Protein AF-A0A1H2NLA9-F1 (afdb_monomer)

Sequence (186 aa):
MSESPTPIIPAAVAQTPPASLSIHGPLLEKAIPDWLIKTTPQRRTELKTADTPIPDWYLRASPTQRNTLHDSCAASVNAQTLLDKAIADLQDIDTYAKPLLVSALKDQFNVELDVDETYLVLRKPLEAGIFAIEITSFEVLKLPLLQAALHNFEASECEPDAFHVTSGFSKKKTPHWVDSRPLPRH

Radius of gyration: 32.26 Å; Cα contacts (8 Å, |Δi|>4): 131; chains: 1; bounding box: 82×77×89 Å

Secondary structure (DSSP, 8-state):
---PPPP-------PPPPS-SSTTHHHHHHHS-HHHHHS-HHHHHHHHH---PPPHHHHTS-HHHHHHHHHHHHHHHHHHHHHHHHHTT---HHHHHHHHHHHHHHHHH-----TTTEEEEEEEEEEETTTTEEEEEEEEEEEEHHHHHHS---GGGSSTTSS-TT-EEEEPPPPTTTT-PPPPP-

Structure (mmCIF, N/CA/C/O backbone):
data_AF-A0A1H2NLA9-F1
#
_entry.id   AF-A0A1H2NLA9-F1
#
loop_
_atom_site.group_PDB
_atom_site.id
_atom_site.type_symbol
_atom_site.label_atom_id
_atom_site.label_alt_id
_atom_site.label_comp_id
_atom_site.label_asym_id
_atom_site.label_entity_id
_atom_site.label_seq_id
_atom_site.pdbx_PDB_ins_code
_atom_site.Cartn_x
_atom_site.Cartn_y
_atom_site.Cartn_z
_atom_site.occupancy
_atom_site.B_iso_or_equiv
_atom_site.auth_seq_id
_atom_site.auth_comp_id
_atom_site.auth_asym_id
_atom_site.auth_atom_id
_atom_site.pdbx_PDB_model_num
ATOM 1 N N . MET A 1 1 ? -0.545 -56.566 33.783 1.00 43.66 1 MET A N 1
ATOM 2 C CA . MET A 1 1 ? -0.256 -55.297 33.088 1.00 43.66 1 MET A CA 1
ATOM 3 C C . MET A 1 1 ? -1.539 -54.491 33.081 1.00 43.66 1 MET A C 1
ATOM 5 O O . MET A 1 1 ? -2.438 -54.821 32.323 1.00 43.66 1 MET A O 1
ATOM 9 N N . SER A 1 2 ? -1.667 -53.555 34.022 1.00 39.41 2 SER A N 1
ATOM 10 C CA . SER A 1 2 ? -2.818 -52.654 34.126 1.00 39.41 2 SER A CA 1
ATOM 11 C C . SER A 1 2 ? -2.469 -51.359 33.410 1.00 39.41 2 SER A C 1
ATOM 13 O O . SER A 1 2 ? -1.599 -50.631 33.880 1.00 39.41 2 SER A O 1
ATOM 15 N N . GLU A 1 3 ? -3.126 -51.076 32.292 1.00 39.25 3 GLU A N 1
ATOM 16 C CA . GLU A 1 3 ? -3.141 -49.734 31.715 1.00 39.25 3 GLU A CA 1
ATOM 17 C C . GLU A 1 3 ? -4.419 -49.046 32.194 1.00 39.25 3 GLU A C 1
ATOM 19 O O . GLU A 1 3 ? -5.529 -49.378 31.780 1.00 39.25 3 GLU A O 1
ATOM 24 N N . SER A 1 4 ? -4.258 -48.137 33.154 1.00 43.41 4 SER A N 1
ATOM 25 C CA . SER A 1 4 ? -5.314 -47.221 33.579 1.00 43.41 4 SER A CA 1
ATOM 26 C C . SER A 1 4 ? -5.448 -46.101 32.541 1.00 43.41 4 SER A C 1
ATOM 28 O O . SER A 1 4 ? -4.423 -45.558 32.124 1.00 43.41 4 SER A O 1
ATOM 30 N N . PRO A 1 5 ? -6.665 -45.704 32.138 1.00 44.81 5 PRO A N 1
ATOM 31 C CA . PRO A 1 5 ? -6.841 -44.615 31.191 1.00 44.81 5 PRO A CA 1
ATOM 32 C C . PRO A 1 5 ? -6.572 -43.269 31.874 1.00 44.81 5 PRO A C 1
ATOM 34 O O . PRO A 1 5 ? -7.090 -42.972 32.952 1.00 44.81 5 PRO A O 1
ATOM 37 N N . THR A 1 6 ? -5.743 -42.454 31.230 1.00 42.19 6 THR A N 1
ATOM 38 C CA . THR A 1 6 ? -5.418 -41.076 31.608 1.00 42.19 6 THR A CA 1
ATOM 39 C C . THR A 1 6 ? -6.687 -40.211 31.633 1.00 42.19 6 THR A C 1
ATOM 41 O O . THR A 1 6 ? -7.427 -40.213 30.646 1.00 42.19 6 THR A O 1
ATOM 44 N N . PRO A 1 7 ? -6.970 -39.440 32.700 1.00 42.72 7 PRO A N 1
ATOM 45 C CA . PRO A 1 7 ? -8.098 -38.522 32.689 1.00 42.72 7 PRO A CA 1
ATOM 46 C C . PRO A 1 7 ? -7.791 -37.328 31.779 1.00 42.72 7 PRO A C 1
ATOM 48 O O . PRO A 1 7 ? -6.755 -36.672 31.900 1.00 42.72 7 PRO A O 1
ATOM 51 N N . ILE A 1 8 ? -8.719 -37.042 30.868 1.00 44.50 8 ILE A N 1
ATOM 52 C CA . ILE A 1 8 ? -8.738 -35.825 30.058 1.00 44.50 8 ILE A CA 1
ATOM 53 C C . ILE A 1 8 ? -9.056 -34.668 31.009 1.00 44.50 8 ILE A C 1
ATOM 55 O O . ILE A 1 8 ? -10.167 -34.571 31.527 1.00 44.50 8 ILE A O 1
ATOM 59 N N . ILE A 1 9 ? -8.071 -33.810 31.269 1.00 39.31 9 ILE A N 1
ATOM 60 C CA . ILE A 1 9 ? -8.265 -32.554 31.998 1.00 39.31 9 ILE A CA 1
ATOM 61 C C . ILE A 1 9 ? -9.116 -31.644 31.096 1.00 39.31 9 ILE A C 1
ATOM 63 O O . ILE A 1 9 ? -8.675 -31.337 29.986 1.00 39.31 9 ILE A O 1
ATOM 67 N N . PRO A 1 10 ? -10.319 -31.204 31.508 1.00 41.25 10 PRO A N 1
ATOM 68 C CA . PRO A 1 10 ? -11.061 -30.211 30.746 1.00 41.25 10 PRO A CA 1
ATOM 69 C C . PRO A 1 10 ? -10.251 -28.916 30.705 1.00 41.25 10 PRO A C 1
ATOM 71 O O . PRO A 1 10 ? -9.749 -28.465 31.737 1.00 41.25 10 PRO A O 1
ATOM 74 N N . ALA A 1 11 ? -10.126 -28.331 29.513 1.00 40.03 11 ALA A N 1
ATOM 75 C CA . ALA A 1 11 ? -9.520 -27.024 29.304 1.00 40.03 11 ALA A CA 1
ATOM 76 C C . ALA A 1 11 ? -10.059 -26.033 30.346 1.00 40.03 11 ALA A C 1
ATOM 78 O O . ALA A 1 11 ? -11.271 -25.833 30.457 1.00 40.03 11 ALA A O 1
ATOM 79 N N . ALA A 1 12 ? -9.149 -25.463 31.136 1.00 38.19 12 ALA A N 1
ATOM 80 C CA . ALA A 1 12 ? -9.469 -24.471 32.143 1.00 38.19 12 ALA A CA 1
ATOM 81 C C . ALA A 1 12 ? -10.252 -23.331 31.483 1.00 38.19 12 ALA A C 1
ATOM 83 O O . ALA A 1 12 ? -9.721 -22.584 30.661 1.00 38.19 12 ALA A O 1
ATOM 84 N N . VAL A 1 13 ? -11.532 -23.225 31.832 1.00 37.78 13 VAL A N 1
ATOM 85 C CA . VAL A 1 13 ? -12.360 -22.067 31.510 1.00 37.78 13 VAL A CA 1
ATOM 86 C C . VAL A 1 13 ? -11.624 -20.863 32.088 1.00 37.78 13 VAL A C 1
ATOM 88 O O . VAL A 1 13 ? -11.364 -20.832 33.291 1.00 37.78 13 VAL A O 1
ATOM 91 N N . ALA A 1 14 ? -11.214 -19.922 31.240 1.00 38.25 14 ALA A N 1
ATOM 92 C CA . ALA A 1 14 ? -10.541 -18.705 31.667 1.00 38.25 14 ALA A CA 1
ATOM 93 C C . ALA A 1 14 ? -11.468 -17.937 32.624 1.00 38.25 14 ALA A C 1
ATOM 95 O O . ALA A 1 14 ? -12.386 -17.239 32.197 1.00 38.25 14 ALA A O 1
ATOM 96 N N . GLN A 1 15 ? -11.270 -18.121 33.929 1.00 42.19 15 GLN A N 1
ATOM 97 C CA . GLN A 1 15 ? -12.016 -17.402 34.952 1.00 42.19 15 GLN A CA 1
ATOM 98 C C . GLN A 1 15 ? -11.561 -15.946 34.896 1.00 42.19 15 GLN A C 1
ATOM 100 O O . GLN A 1 15 ? -10.379 -15.643 35.063 1.00 42.19 15 GLN A O 1
ATOM 105 N N . THR A 1 16 ? -12.495 -15.048 34.588 1.00 54.88 16 THR A N 1
ATOM 106 C CA . THR A 1 16 ? -12.234 -13.608 34.636 1.00 54.88 16 THR A CA 1
ATOM 107 C C . THR A 1 16 ? -11.914 -13.254 36.091 1.00 54.88 16 THR A C 1
ATOM 109 O O . THR A 1 16 ? -12.683 -13.645 36.970 1.00 54.88 16 THR A O 1
ATOM 112 N N . PRO A 1 17 ? -10.776 -12.600 36.387 1.00 57.81 17 PRO A N 1
ATOM 113 C CA . PRO A 1 17 ? -10.434 -12.255 37.761 1.00 57.81 17 PRO A CA 1
ATOM 114 C C . PRO A 1 17 ? -11.519 -11.349 38.367 1.00 57.81 17 PRO A C 1
ATOM 116 O O . PRO A 1 17 ? -12.097 -10.540 37.633 1.00 57.81 17 PRO A O 1
ATOM 119 N N . PRO A 1 18 ? -11.798 -11.474 39.679 1.00 63.59 18 PRO A N 1
ATOM 120 C CA . PRO A 1 18 ? -12.867 -10.724 40.328 1.00 63.59 18 PRO A CA 1
ATOM 121 C C . PRO A 1 18 ? -12.638 -9.219 40.178 1.00 63.59 18 PRO A C 1
ATOM 123 O O . PRO A 1 18 ? -11.519 -8.732 40.365 1.00 63.59 18 PRO A O 1
ATOM 126 N N . ALA A 1 19 ? -13.697 -8.470 39.856 1.00 63.41 19 ALA A N 1
ATOM 127 C CA . ALA A 1 19 ? -13.585 -7.031 39.594 1.00 63.41 19 ALA A CA 1
ATOM 128 C C . ALA A 1 19 ? -13.217 -6.234 40.858 1.00 63.41 19 ALA A C 1
ATOM 130 O O . ALA A 1 19 ? -12.685 -5.126 40.775 1.00 63.41 19 ALA A O 1
ATOM 131 N N . SER A 1 20 ? -13.501 -6.787 42.041 1.00 71.38 20 SER A N 1
ATOM 132 C CA . SER A 1 20 ? -13.118 -6.217 43.330 1.00 71.38 20 SER A CA 1
ATOM 133 C C . SER A 1 20 ? -13.114 -7.281 44.427 1.00 71.38 20 SER A C 1
ATOM 135 O O . SER A 1 20 ? -13.948 -8.180 44.426 1.00 71.38 20 SER A O 1
ATOM 137 N N . LEU A 1 21 ? -12.234 -7.122 45.420 1.00 78.38 21 LEU A N 1
ATOM 138 C CA . LEU A 1 21 ? -12.264 -7.883 46.680 1.00 78.38 21 LEU A CA 1
ATOM 139 C C . LEU A 1 21 ? -13.272 -7.305 47.699 1.00 78.38 21 LEU A C 1
ATOM 141 O O . LEU A 1 21 ? -13.338 -7.754 48.840 1.00 78.38 21 LEU A O 1
ATOM 145 N N . SER A 1 22 ? -14.030 -6.275 47.310 1.00 80.81 22 SER A N 1
ATOM 146 C CA . SER A 1 22 ? -15.070 -5.654 48.130 1.00 80.81 22 SER A CA 1
ATOM 147 C C . SER A 1 22 ? -16.280 -6.573 48.308 1.00 80.81 22 SER A C 1
ATOM 149 O O . SER A 1 22 ? -16.626 -7.345 47.417 1.00 80.81 22 SER A O 1
ATOM 151 N N . ILE A 1 23 ? -17.017 -6.388 49.407 1.00 81.12 23 ILE A N 1
ATOM 152 C CA . ILE A 1 23 ? -18.351 -6.981 49.609 1.00 81.12 23 ILE A CA 1
ATOM 153 C C . ILE A 1 23 ? -19.339 -6.610 48.487 1.00 81.12 23 ILE A C 1
ATOM 155 O O . ILE A 1 23 ? -20.324 -7.309 48.265 1.00 81.12 23 ILE A O 1
ATOM 159 N N . HIS A 1 24 ? -19.069 -5.521 47.758 1.00 78.69 24 HIS A N 1
ATOM 160 C CA . HIS A 1 24 ? -19.844 -5.082 46.598 1.00 78.69 24 HIS A CA 1
ATOM 161 C C . HIS A 1 24 ? -19.356 -5.683 45.271 1.00 78.69 24 HIS A C 1
ATOM 163 O O . HIS A 1 24 ? -19.916 -5.348 44.231 1.00 78.69 24 HIS A O 1
ATOM 169 N N . GLY A 1 25 ? -18.348 -6.564 45.284 1.00 79.69 25 GLY A N 1
ATOM 170 C CA . GLY A 1 25 ? -17.788 -7.216 44.094 1.00 79.69 25 GLY A CA 1
ATOM 171 C C . GLY A 1 25 ? -18.856 -7.768 43.142 1.00 79.69 25 GLY A C 1
ATOM 172 O O . GLY A 1 25 ? -18.891 -7.330 41.994 1.00 79.69 25 GLY A O 1
ATOM 173 N N . PRO A 1 26 ? -19.817 -8.589 43.614 1.00 82.38 26 PRO A N 1
ATOM 174 C CA . PRO A 1 26 ? -20.877 -9.126 42.755 1.00 82.38 26 PRO A CA 1
ATOM 175 C C . PRO A 1 26 ? -21.771 -8.055 42.110 1.00 82.38 26 PRO A C 1
ATOM 177 O O . PRO A 1 26 ? -22.251 -8.225 40.991 1.00 82.38 26 PRO A O 1
ATOM 180 N N . LEU A 1 27 ? -22.011 -6.936 42.806 1.00 82.12 27 LEU A N 1
ATOM 181 C CA . LEU A 1 27 ? -22.799 -5.823 42.268 1.00 82.12 27 LEU A CA 1
ATOM 182 C C . LEU A 1 27 ? -22.018 -5.076 41.183 1.00 82.12 27 LEU A C 1
ATOM 184 O O . LEU A 1 27 ? -22.585 -4.742 40.146 1.00 82.12 27 LEU A O 1
ATOM 188 N N . LEU A 1 28 ? -20.729 -4.829 41.424 1.00 76.56 28 LEU A N 1
ATOM 189 C CA . LEU A 1 28 ? -19.849 -4.152 40.475 1.00 76.56 28 LEU A CA 1
ATOM 190 C C . LEU A 1 28 ? -19.665 -4.988 39.209 1.00 76.56 28 LEU A C 1
ATOM 192 O O . LEU A 1 28 ? -19.798 -4.454 38.115 1.00 76.56 28 LEU A O 1
ATOM 196 N N . GLU A 1 29 ? -19.454 -6.296 39.343 1.00 80.94 29 GLU A N 1
ATOM 197 C CA . GLU A 1 29 ? -19.349 -7.216 38.206 1.00 80.94 29 GLU A CA 1
ATOM 198 C C . GLU A 1 29 ? -20.614 -7.207 37.345 1.00 80.94 29 GLU A C 1
ATOM 200 O O . GLU A 1 29 ? -20.524 -7.141 36.123 1.00 80.94 29 GLU A O 1
ATOM 205 N N . LYS A 1 30 ? -21.796 -7.177 37.972 1.00 81.44 30 LYS A N 1
ATOM 206 C CA . LYS A 1 30 ? -23.077 -7.097 37.257 1.00 81.44 30 LYS A CA 1
ATOM 207 C C . LYS A 1 30 ? -23.328 -5.730 36.606 1.00 81.44 30 LYS A C 1
ATOM 209 O O . LYS A 1 30 ? -24.107 -5.641 35.661 1.00 81.44 30 LYS A O 1
ATOM 214 N N . ALA A 1 31 ? -22.721 -4.667 37.129 1.00 78.75 31 ALA A N 1
ATOM 215 C CA . ALA A 1 31 ? -22.887 -3.305 36.627 1.00 78.75 31 ALA A CA 1
ATOM 216 C C . ALA A 1 31 ? -21.939 -2.966 35.465 1.00 78.75 31 ALA A C 1
ATOM 218 O O . ALA A 1 31 ? -22.169 -1.976 34.771 1.00 78.75 31 ALA A O 1
ATOM 219 N N . ILE A 1 32 ? -20.883 -3.758 35.246 1.00 80.50 32 ILE A N 1
ATOM 220 C CA . ILE A 1 32 ? -19.965 -3.560 34.123 1.00 80.50 32 ILE A CA 1
ATOM 221 C C . ILE A 1 32 ? -20.659 -4.035 32.842 1.00 80.50 32 ILE A C 1
ATOM 223 O O . ILE A 1 32 ? -20.988 -5.216 32.724 1.00 80.50 32 ILE A O 1
ATOM 227 N N . PRO A 1 33 ? -20.866 -3.152 31.854 1.00 81.06 33 PRO A N 1
ATOM 228 C CA . PRO A 1 33 ? -21.528 -3.552 30.631 1.00 81.06 33 PRO A CA 1
ATOM 229 C C . PRO A 1 33 ? -20.605 -4.414 29.762 1.00 81.06 33 PRO A C 1
ATOM 231 O O . PRO A 1 33 ? -19.406 -4.159 29.635 1.00 81.06 33 PRO A O 1
ATOM 234 N N . ASP A 1 34 ? -21.198 -5.394 29.086 1.00 81.19 34 ASP A N 1
ATOM 235 C CA . ASP A 1 34 ? -20.522 -6.335 28.186 1.00 81.19 34 ASP A CA 1
ATOM 236 C C . ASP A 1 34 ? -19.588 -5.670 27.166 1.00 81.19 34 ASP A C 1
ATOM 238 O O . ASP A 1 34 ? -18.507 -6.187 26.876 1.00 81.19 34 ASP A O 1
ATOM 242 N N . TRP A 1 35 ? -19.990 -4.520 26.614 1.00 81.88 35 TRP A N 1
ATOM 243 C CA . TRP A 1 35 ? -19.186 -3.791 25.631 1.00 81.88 35 TRP A CA 1
ATOM 244 C C . TRP A 1 35 ? -17.843 -3.338 26.225 1.00 81.88 35 TRP A C 1
ATOM 246 O O . TRP A 1 35 ? -16.828 -3.362 25.533 1.00 81.88 35 TRP A O 1
ATOM 256 N N . LEU A 1 36 ? -17.800 -3.001 27.520 1.00 80.94 36 LEU A N 1
ATOM 257 C CA . LEU A 1 36 ? -16.582 -2.575 28.211 1.00 80.94 36 LEU A CA 1
ATOM 258 C C . LEU A 1 36 ? -15.651 -3.766 28.487 1.00 80.94 36 LEU A C 1
ATOM 260 O O . LEU A 1 36 ? -14.430 -3.640 28.392 1.00 80.94 36 LEU A O 1
ATOM 264 N N . ILE A 1 37 ? -16.217 -4.948 28.741 1.00 83.44 37 ILE A N 1
ATOM 265 C CA . ILE A 1 37 ? -15.466 -6.207 28.898 1.00 83.44 37 ILE A CA 1
ATOM 266 C C . ILE A 1 37 ? -14.906 -6.693 27.557 1.00 83.44 37 ILE A C 1
ATOM 268 O O . ILE A 1 37 ? -13.845 -7.312 27.519 1.00 83.44 37 ILE A O 1
ATOM 272 N N . LYS A 1 38 ? -15.598 -6.422 26.447 1.00 79.12 38 LYS A N 1
ATOM 273 C CA . LYS A 1 38 ? -15.219 -6.882 25.100 1.00 79.12 38 LYS A CA 1
ATOM 274 C C . LYS A 1 38 ? -14.339 -5.889 24.331 1.00 79.12 38 LYS A C 1
ATOM 276 O O . LYS A 1 38 ? -13.777 -6.267 23.306 1.00 79.12 38 LYS A O 1
ATOM 281 N N . THR A 1 39 ? -14.195 -4.654 24.816 1.00 78.94 39 THR A N 1
ATOM 282 C CA . THR A 1 39 ? -13.381 -3.613 24.165 1.00 78.94 39 THR A CA 1
ATOM 283 C C . THR A 1 39 ? -11.873 -3.8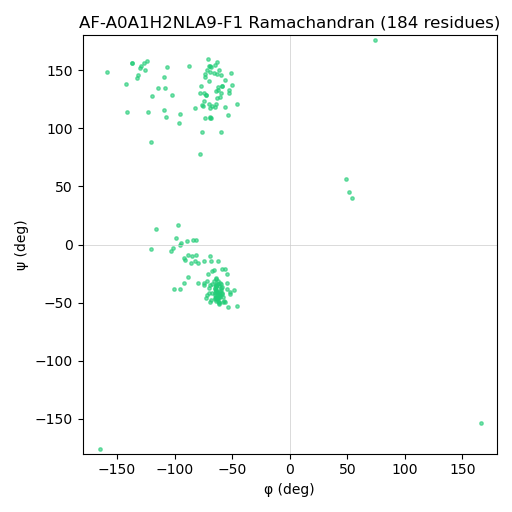84 24.264 1.00 78.94 39 THR A C 1
ATOM 285 O O . THR A 1 39 ? -11.435 -4.638 25.139 1.00 78.94 39 THR A O 1
ATOM 288 N N . THR A 1 40 ? -11.067 -3.269 23.395 1.00 80.00 40 THR A N 1
ATOM 289 C CA . THR A 1 40 ? -9.609 -3.485 23.327 1.00 80.00 40 THR A CA 1
ATOM 290 C C . THR A 1 40 ? -8.871 -2.922 24.559 1.00 80.00 40 THR A C 1
ATOM 292 O O . THR A 1 40 ? -9.337 -1.954 25.168 1.00 80.00 40 THR A O 1
ATOM 295 N N . PRO A 1 41 ? -7.701 -3.473 24.949 1.00 82.06 41 PRO A N 1
ATOM 296 C CA . PRO A 1 41 ? -6.932 -2.976 26.099 1.00 82.06 41 PRO A CA 1
ATOM 297 C C . PRO A 1 41 ? -6.519 -1.501 25.990 1.00 82.06 41 PRO A C 1
ATOM 299 O O . PRO A 1 41 ? -6.554 -0.773 26.985 1.00 82.06 41 PRO A O 1
ATOM 302 N N . GLN A 1 42 ? -6.177 -1.046 24.780 1.00 82.25 42 GLN A N 1
ATOM 303 C CA . GLN A 1 42 ? -5.856 0.356 24.514 1.00 82.25 42 GLN A CA 1
ATOM 304 C C . GLN A 1 42 ? -7.059 1.258 24.819 1.00 82.25 42 GLN A C 1
ATOM 306 O O . GLN A 1 42 ? -6.943 2.178 25.623 1.00 82.25 42 GLN A O 1
ATOM 311 N N . ARG A 1 43 ? -8.243 0.926 24.288 1.00 80.38 43 ARG A N 1
ATOM 312 C CA . ARG A 1 43 ? -9.470 1.707 24.496 1.00 80.38 43 ARG A CA 1
ATOM 313 C C . ARG A 1 43 ? -9.911 1.725 25.965 1.00 80.38 43 ARG A C 1
ATOM 315 O O . ARG A 1 43 ? -10.407 2.739 26.445 1.00 80.38 43 ARG A O 1
ATOM 322 N N . ARG A 1 44 ? -9.684 0.639 26.721 1.00 85.19 44 ARG A N 1
ATOM 323 C CA . ARG A 1 44 ? -9.894 0.645 28.188 1.00 85.19 44 ARG A CA 1
ATOM 324 C C . ARG A 1 44 ? -8.961 1.615 28.895 1.00 85.19 44 ARG A C 1
ATOM 326 O O . ARG A 1 44 ? -9.389 2.280 29.831 1.00 85.19 44 ARG A O 1
ATOM 333 N N . THR A 1 45 ? -7.700 1.670 28.473 1.00 85.81 45 THR A N 1
ATOM 334 C CA . THR A 1 45 ? -6.716 2.600 29.038 1.00 85.81 45 THR A CA 1
ATOM 335 C C . THR A 1 45 ? -7.122 4.038 28.751 1.00 85.81 45 THR A C 1
ATOM 337 O O . THR A 1 45 ? -7.210 4.825 29.687 1.00 85.81 45 THR A O 1
ATOM 340 N N . GLU A 1 46 ? -7.468 4.348 27.502 1.00 86.50 46 GLU A N 1
ATOM 341 C CA . GLU A 1 46 ? -7.939 5.674 27.089 1.00 86.50 46 GLU A CA 1
ATOM 342 C C . GLU A 1 46 ? -9.174 6.103 27.888 1.00 86.50 46 GLU A C 1
ATOM 344 O O . GLU A 1 46 ? -9.172 7.182 28.476 1.00 86.50 46 GLU A O 1
ATOM 349 N N . LEU A 1 47 ? -10.183 5.229 28.009 1.00 84.31 47 LEU A N 1
ATOM 350 C CA . LEU A 1 47 ? -11.391 5.508 28.791 1.00 84.31 47 LEU A CA 1
ATOM 351 C C . LEU A 1 47 ? -11.094 5.684 30.287 1.00 84.31 47 LEU A C 1
ATOM 353 O O . LEU A 1 47 ? -11.722 6.506 30.945 1.00 84.31 47 LEU A O 1
ATOM 357 N N . LYS A 1 48 ? -10.129 4.934 30.832 1.00 84.88 48 LYS A N 1
ATOM 358 C CA . LYS A 1 48 ? -9.692 5.074 32.227 1.00 84.88 48 LYS A CA 1
ATOM 359 C C . LYS A 1 48 ? -8.993 6.413 32.478 1.00 84.88 48 LYS A C 1
ATOM 361 O O . LYS A 1 48 ? -9.092 6.942 33.580 1.00 84.88 48 LYS A O 1
ATOM 366 N N . THR A 1 49 ? -8.262 6.928 31.492 1.00 88.44 49 THR A N 1
ATOM 367 C CA . THR A 1 49 ? -7.524 8.199 31.590 1.00 88.44 49 THR A CA 1
ATOM 368 C C . THR A 1 49 ? -8.327 9.415 31.140 1.00 88.44 49 THR A C 1
ATOM 370 O O . THR A 1 49 ? -7.899 10.539 31.386 1.00 88.44 49 THR A O 1
ATOM 373 N N . ALA A 1 50 ? -9.462 9.209 30.469 1.00 82.38 50 ALA A N 1
ATOM 374 C CA . ALA A 1 50 ? -10.306 10.282 29.973 1.00 82.38 50 ALA A CA 1
ATOM 375 C C . ALA A 1 50 ? -10.959 11.030 31.141 1.00 82.38 50 ALA A C 1
ATOM 377 O O . ALA A 1 50 ? -11.877 10.522 31.787 1.00 82.38 50 ALA A O 1
ATOM 378 N N . ASP A 1 51 ? -10.515 12.260 31.389 1.00 80.81 51 ASP A N 1
ATOM 379 C CA . ASP A 1 51 ? -11.180 13.149 32.334 1.00 80.81 51 ASP A CA 1
ATOM 380 C C . ASP A 1 51 ? -12.447 13.711 31.682 1.00 80.81 51 ASP A C 1
ATOM 382 O O . ASP A 1 51 ? -12.405 14.632 30.864 1.00 80.81 51 ASP A O 1
ATOM 386 N N . THR A 1 52 ? -13.581 13.075 31.977 1.00 78.69 52 THR A N 1
ATOM 387 C CA . THR A 1 52 ? -14.871 13.424 31.377 1.00 78.69 52 THR A CA 1
ATOM 388 C C . THR A 1 52 ? -15.833 13.821 32.493 1.00 78.69 52 THR A C 1
ATOM 390 O O . THR A 1 52 ? -16.536 12.956 33.028 1.00 78.69 52 THR A O 1
ATOM 393 N N . PRO A 1 53 ? -15.864 15.105 32.899 1.00 85.94 53 PRO A N 1
ATOM 394 C CA . PRO A 1 53 ? -16.806 15.555 33.912 1.00 85.94 53 PRO A CA 1
ATOM 395 C C . PRO A 1 53 ? -18.230 15.269 33.438 1.00 85.94 53 PRO A C 1
ATOM 397 O O . PRO A 1 53 ? -18.573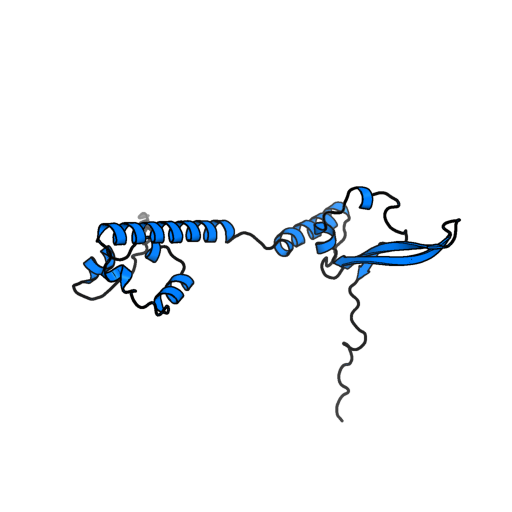 15.499 32.276 1.00 85.94 53 PRO A O 1
ATOM 400 N N . ILE A 1 54 ? -19.065 14.751 34.341 1.00 86.25 54 ILE A N 1
ATOM 401 C CA . ILE A 1 54 ? -20.460 14.454 34.018 1.00 86.25 54 ILE A CA 1
ATOM 402 C C . ILE A 1 54 ? -21.155 15.783 33.708 1.00 86.25 54 ILE A C 1
ATOM 404 O O . ILE A 1 54 ? -21.232 16.641 34.588 1.00 86.25 54 ILE A O 1
ATOM 408 N N . PRO A 1 55 ? -21.672 15.977 32.485 1.00 90.19 55 PRO A N 1
ATOM 409 C CA . PRO A 1 55 ? -22.238 17.257 32.110 1.00 90.19 55 PRO A CA 1
ATOM 410 C C . PRO A 1 55 ? -23.596 17.475 32.785 1.00 90.19 55 PRO A C 1
ATOM 412 O O . PRO A 1 55 ? -24.396 16.549 32.941 1.00 90.19 55 PRO A O 1
ATOM 415 N N . ASP A 1 56 ? -23.904 18.729 33.109 1.00 92.31 56 ASP A N 1
ATOM 416 C CA . ASP A 1 56 ? -25.127 19.120 33.821 1.00 92.31 56 ASP A CA 1
ATOM 417 C C . ASP A 1 56 ? -26.426 18.630 33.163 1.00 92.31 56 ASP A C 1
ATOM 419 O O . ASP A 1 56 ? -27.414 18.332 33.840 1.00 92.31 56 ASP A O 1
ATOM 423 N N . TRP A 1 57 ? -26.452 18.542 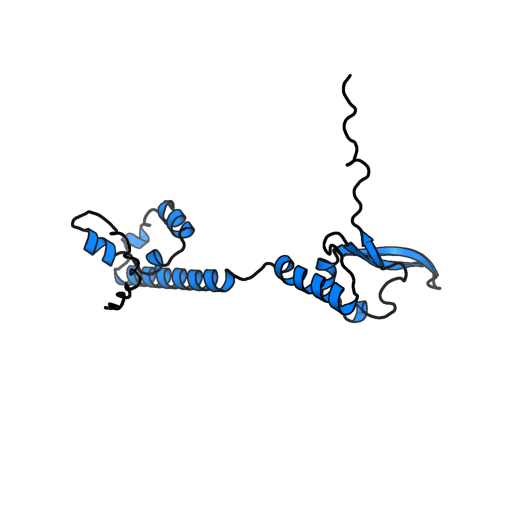31.830 1.00 92.75 57 TRP A N 1
ATOM 424 C CA . TRP A 1 57 ? -27.620 18.042 31.106 1.00 92.75 57 TRP A CA 1
ATOM 425 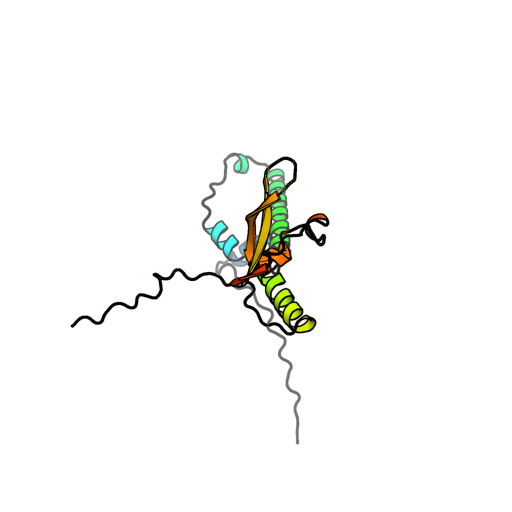C C . TRP A 1 57 ? -27.889 16.561 31.401 1.00 92.75 57 TRP A C 1
ATOM 427 O O . TRP A 1 57 ? -29.049 16.159 31.436 1.00 92.75 57 TRP A O 1
ATOM 437 N N . TYR A 1 58 ? -26.849 15.763 31.665 1.00 91.75 58 TYR A N 1
ATOM 438 C CA . TYR A 1 58 ? -26.976 14.340 31.974 1.00 91.75 58 TYR A CA 1
ATOM 439 C C . TYR A 1 58 ? -27.516 14.121 33.391 1.00 91.75 58 TYR A C 1
ATOM 441 O O . TYR A 1 58 ? -28.321 13.218 33.624 1.00 91.75 58 TYR A O 1
ATOM 449 N N . LEU A 1 59 ? -27.143 14.992 34.335 1.00 92.38 59 LEU A N 1
ATOM 450 C CA . LEU A 1 59 ? -27.689 14.976 35.696 1.00 92.38 59 LEU A CA 1
ATOM 451 C C . LEU A 1 59 ? -29.189 15.297 35.712 1.00 92.38 59 LEU A C 1
ATOM 453 O O . LEU A 1 59 ? -29.942 14.684 36.468 1.00 92.38 59 LEU A O 1
ATOM 457 N N . ARG A 1 60 ? -29.624 16.217 34.843 1.00 94.88 60 ARG A N 1
ATOM 458 C CA . ARG A 1 60 ? -31.039 16.583 34.666 1.00 94.88 60 ARG A CA 1
ATOM 459 C C . ARG A 1 60 ? -31.824 15.619 33.771 1.00 94.88 60 ARG A C 1
ATOM 461 O O . ARG A 1 60 ? -33.043 15.752 33.679 1.00 94.88 60 ARG A O 1
ATOM 468 N N . ALA A 1 61 ? -31.161 14.676 33.104 1.00 93.94 61 ALA A N 1
ATOM 469 C CA . ALA A 1 61 ? -31.818 13.732 32.211 1.00 93.94 61 ALA A CA 1
ATOM 470 C C . ALA A 1 61 ? -32.668 12.720 32.992 1.00 93.94 61 ALA A C 1
ATOM 472 O O . ALA A 1 61 ? -32.270 12.199 34.040 1.00 93.94 61 ALA A O 1
ATOM 473 N N . SER A 1 62 ? -33.841 12.401 32.446 1.00 95.94 62 SER A N 1
ATOM 474 C CA . SER A 1 62 ? -34.697 11.339 32.978 1.00 95.94 62 SER A CA 1
ATOM 475 C C . SER A 1 62 ? -34.006 9.968 32.891 1.00 95.94 62 SER A C 1
ATOM 477 O O . SER A 1 62 ? -33.143 9.762 32.030 1.00 95.94 62 SER A O 1
ATOM 479 N N . PRO A 1 63 ? -34.402 8.984 33.722 1.00 94.19 63 PRO A N 1
ATOM 480 C CA . PRO A 1 63 ? -33.888 7.618 33.616 1.00 94.19 63 PRO A CA 1
ATOM 481 C C . PRO A 1 63 ? -34.009 7.034 32.202 1.00 94.19 63 PRO A C 1
ATOM 483 O O . PRO A 1 63 ? -33.057 6.436 31.712 1.00 94.19 63 PRO A O 1
ATOM 486 N N . THR A 1 64 ? -35.127 7.281 31.511 1.00 95.62 64 THR A N 1
ATOM 487 C CA . THR A 1 64 ? -35.341 6.822 30.131 1.00 95.62 64 THR A CA 1
ATOM 488 C C . THR A 1 64 ? -34.322 7.421 29.164 1.00 95.62 64 THR A C 1
ATOM 490 O O . THR A 1 64 ? -33.722 6.686 28.390 1.00 95.62 64 THR A O 1
ATOM 493 N N . GLN A 1 65 ? -34.064 8.731 29.237 1.00 94.31 65 GLN A N 1
ATOM 494 C CA . GLN A 1 65 ? -33.067 9.392 28.381 1.00 94.31 65 GLN A CA 1
ATOM 495 C C . GLN A 1 65 ? -31.649 8.878 28.644 1.00 94.31 65 GLN A C 1
ATOM 497 O O . GLN A 1 65 ? -30.881 8.683 27.703 1.00 94.31 65 GLN A O 1
ATOM 502 N N . ARG A 1 66 ? -31.305 8.629 29.913 1.00 94.12 66 ARG A N 1
ATOM 503 C CA . ARG A 1 66 ? -30.006 8.043 30.272 1.00 94.12 66 ARG A CA 1
ATOM 504 C C . ARG A 1 66 ? -29.857 6.626 29.725 1.00 94.12 66 ARG A C 1
ATOM 506 O O . ARG A 1 66 ? -28.801 6.310 29.187 1.00 94.12 66 ARG A O 1
ATOM 513 N N . ASN A 1 67 ? -30.916 5.818 29.782 1.00 92.75 67 ASN A N 1
ATOM 514 C CA . ASN A 1 67 ? -30.920 4.480 29.191 1.00 92.75 67 ASN A CA 1
ATOM 515 C C . ASN A 1 67 ? -30.773 4.540 27.664 1.00 92.75 67 ASN A C 1
ATOM 517 O O . ASN A 1 67 ? -29.920 3.856 27.117 1.00 92.75 67 ASN A O 1
ATOM 521 N N . THR A 1 68 ? -31.500 5.426 26.972 1.00 95.00 68 THR A N 1
ATOM 522 C CA . THR A 1 68 ? -31.347 5.599 25.516 1.00 95.00 68 THR A CA 1
ATOM 523 C C . THR A 1 68 ? -29.923 5.997 25.123 1.00 95.00 68 THR A C 1
ATOM 525 O O . THR A 1 68 ? -29.381 5.469 24.150 1.00 95.00 68 THR A O 1
ATOM 528 N N . LEU A 1 69 ? -29.295 6.909 25.875 1.00 91.75 69 LEU A N 1
ATOM 529 C CA . LEU A 1 69 ? -27.901 7.286 25.640 1.00 91.75 69 LEU A CA 1
ATOM 530 C C . LEU A 1 69 ? -26.957 6.100 25.861 1.00 91.75 69 LEU A C 1
ATOM 532 O O . LEU A 1 69 ? -26.084 5.853 25.031 1.00 91.75 69 LEU A O 1
ATOM 536 N N . HIS A 1 70 ? -27.137 5.377 26.968 1.00 89.69 70 HIS A N 1
ATOM 537 C CA . HIS A 1 70 ? -26.355 4.188 27.285 1.00 89.69 70 HIS A CA 1
ATOM 538 C C . HIS A 1 70 ? -26.442 3.153 26.158 1.00 89.69 70 HIS A C 1
ATOM 540 O O . HIS A 1 70 ? -25.410 2.699 25.666 1.00 89.69 70 HIS A O 1
ATOM 546 N N . ASP A 1 71 ? -27.653 2.837 25.702 1.00 91.94 71 ASP A N 1
ATOM 547 C CA . ASP A 1 71 ? -27.891 1.842 24.657 1.00 91.94 71 ASP A CA 1
ATOM 548 C C . ASP A 1 71 ? -27.271 2.272 23.323 1.00 91.94 71 ASP A C 1
ATOM 550 O O . ASP A 1 71 ? -26.644 1.466 22.635 1.00 91.94 71 ASP A O 1
ATOM 554 N N . SER A 1 72 ? -27.355 3.564 22.994 1.00 93.44 72 SER A N 1
ATOM 555 C CA . SER A 1 72 ? -26.725 4.129 21.794 1.00 93.44 72 SER A CA 1
ATOM 556 C C . SER A 1 72 ? -25.195 4.054 21.858 1.00 93.44 72 SER A C 1
ATOM 558 O O . SER A 1 72 ? -24.542 3.700 20.876 1.00 93.44 72 SER A O 1
ATOM 560 N N . CYS A 1 73 ? -24.608 4.348 23.021 1.00 89.19 73 CYS A N 1
ATOM 561 C CA . CYS A 1 73 ? -23.167 4.245 23.237 1.00 89.19 73 CYS A CA 1
ATOM 562 C C . CYS A 1 73 ? -22.697 2.787 23.140 1.00 89.19 73 CYS A C 1
ATOM 564 O O . CYS A 1 73 ? -21.753 2.485 22.410 1.00 89.19 73 CYS A O 1
ATOM 566 N N . ALA A 1 74 ? -23.408 1.869 23.800 1.00 89.31 74 ALA A N 1
ATOM 567 C CA . ALA A 1 74 ? -23.130 0.441 23.736 1.00 89.31 74 ALA A CA 1
ATOM 568 C C . ALA A 1 74 ? -23.196 -0.084 22.292 1.00 89.31 74 ALA A C 1
ATOM 570 O O . ALA A 1 74 ? -22.295 -0.802 21.855 1.00 89.31 74 ALA A O 1
ATOM 571 N N . ALA A 1 75 ? -24.222 0.308 21.528 1.00 91.19 75 ALA A N 1
ATOM 572 C CA . ALA A 1 75 ? -24.349 -0.045 20.117 1.00 91.19 75 ALA A CA 1
ATOM 573 C C . ALA A 1 75 ? -23.173 0.487 19.281 1.00 91.19 75 ALA A C 1
ATOM 575 O O . ALA A 1 75 ? -22.592 -0.266 18.500 1.00 91.19 75 ALA A O 1
ATOM 576 N N . SER A 1 76 ? -22.774 1.746 19.492 1.00 90.06 76 SER A N 1
ATOM 577 C CA . SER A 1 76 ? -21.641 2.368 18.795 1.00 90.06 76 SER A CA 1
ATOM 578 C C . SER A 1 76 ? -20.322 1.642 19.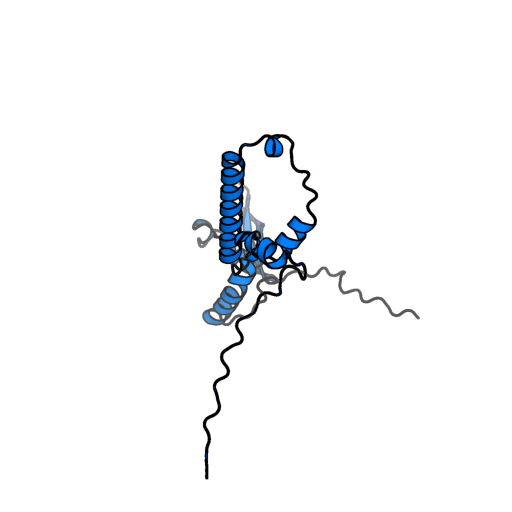072 1.00 90.06 76 SER A C 1
ATOM 580 O O . SER A 1 76 ? -19.618 1.253 18.139 1.00 90.06 76 SER A O 1
ATOM 582 N N . VAL A 1 77 ? -20.006 1.373 20.343 1.00 86.50 77 VAL A N 1
ATOM 583 C CA . VAL A 1 77 ? -18.761 0.679 20.712 1.00 86.50 77 VAL A CA 1
ATOM 584 C C . VAL A 1 77 ? -18.739 -0.755 20.180 1.00 86.50 77 VAL A C 1
ATOM 586 O O . VAL A 1 77 ? -17.697 -1.223 19.714 1.00 86.50 77 VAL A O 1
ATOM 589 N N . ASN A 1 78 ? -19.879 -1.452 20.198 1.00 87.81 78 ASN A N 1
ATOM 590 C CA . ASN A 1 78 ? -19.987 -2.787 19.614 1.00 87.81 78 ASN A CA 1
ATOM 591 C C . ASN A 1 78 ? -19.754 -2.762 18.097 1.00 87.81 78 ASN A C 1
ATOM 593 O O . ASN A 1 78 ? -18.986 -3.580 17.594 1.00 87.81 78 ASN A O 1
ATOM 597 N N . ALA A 1 79 ? -20.357 -1.810 17.379 1.00 89.44 79 ALA A N 1
ATOM 598 C CA . ALA A 1 79 ? -20.162 -1.654 15.940 1.00 89.44 79 ALA A CA 1
ATOM 599 C C . ALA A 1 79 ? -18.696 -1.346 15.590 1.00 89.44 79 ALA A C 1
ATOM 601 O O . ALA A 1 79 ? -18.132 -1.996 14.711 1.00 89.44 79 ALA A O 1
ATOM 602 N N . GLN A 1 80 ? -18.051 -0.432 16.323 1.00 86.12 80 GLN A N 1
ATOM 603 C CA . GLN A 1 80 ? -16.625 -0.139 16.141 1.00 86.12 80 GLN A CA 1
ATOM 604 C C . GLN A 1 80 ? -15.753 -1.362 16.421 1.00 86.12 80 GLN A C 1
ATOM 606 O O . GLN A 1 80 ? -14.869 -1.672 15.639 1.00 86.12 80 GLN A O 1
ATOM 611 N N . THR A 1 81 ? -16.036 -2.114 17.487 1.00 85.12 81 THR A N 1
ATOM 612 C CA . THR A 1 81 ? -15.265 -3.323 17.817 1.00 85.12 81 THR A CA 1
ATOM 613 C C . THR A 1 81 ? -15.396 -4.401 16.737 1.00 85.12 81 THR A C 1
ATOM 615 O O . THR A 1 81 ? -14.440 -5.128 16.474 1.00 85.12 81 THR A O 1
ATOM 618 N N . LEU A 1 82 ? -16.571 -4.536 16.115 1.00 87.38 82 LEU A N 1
ATOM 619 C CA . LEU A 1 82 ? -16.763 -5.450 14.987 1.00 87.38 82 LEU A CA 1
ATOM 620 C C . LEU A 1 82 ? -15.982 -4.992 13.754 1.00 87.38 82 LEU A C 1
ATOM 622 O O . LEU A 1 82 ? -15.350 -5.825 13.110 1.00 87.38 82 LEU A O 1
ATOM 626 N N . LEU A 1 83 ? -15.989 -3.689 13.463 1.00 89.75 83 LEU A N 1
ATOM 627 C CA . LEU A 1 83 ? -15.206 -3.108 12.375 1.00 89.75 83 LEU A CA 1
ATOM 628 C C . LEU A 1 83 ? -13.705 -3.316 12.599 1.00 89.75 83 LEU A C 1
ATOM 630 O O . LEU A 1 83 ? -13.049 -3.870 11.725 1.00 89.75 83 LEU A O 1
ATOM 634 N N . ASP A 1 84 ? -13.196 -2.949 13.779 1.00 85.88 84 ASP A N 1
ATOM 635 C CA . ASP A 1 84 ? -11.790 -3.104 14.168 1.00 85.88 84 ASP A CA 1
ATOM 636 C C . ASP A 1 84 ? -11.319 -4.549 13.946 1.00 85.88 84 ASP A C 1
ATOM 638 O O . ASP A 1 84 ? -10.240 -4.781 13.413 1.00 85.88 84 ASP A O 1
ATOM 642 N N . LYS A 1 85 ? -12.150 -5.536 14.310 1.00 85.56 85 LYS A N 1
ATOM 643 C CA . LYS A 1 85 ? -11.860 -6.961 14.087 1.00 85.56 85 LYS A CA 1
ATOM 644 C C . LYS A 1 85 ? -11.911 -7.353 12.616 1.00 85.56 85 LYS A C 1
ATOM 646 O O . LYS A 1 85 ? -11.069 -8.125 12.179 1.00 85.56 85 LYS A O 1
ATOM 651 N N . ALA A 1 86 ? -12.895 -6.856 11.872 1.00 89.00 86 ALA A N 1
ATOM 652 C CA . ALA A 1 86 ? -13.059 -7.186 10.461 1.00 89.00 86 ALA A CA 1
ATOM 653 C C . ALA A 1 86 ? -11.888 -6.686 9.602 1.00 89.00 86 ALA A C 1
ATOM 655 O O . ALA A 1 86 ? -11.573 -7.310 8.594 1.00 89.00 86 ALA A O 1
ATOM 656 N N . ILE A 1 87 ? -11.243 -5.587 10.004 1.00 89.56 87 ILE A N 1
ATOM 657 C CA . ILE A 1 87 ? -10.109 -4.996 9.280 1.00 89.56 87 ILE A CA 1
ATOM 658 C C . ILE A 1 87 ? -8.745 -5.328 9.897 1.00 89.56 87 ILE A C 1
ATOM 660 O O . ILE A 1 87 ? -7.732 -4.918 9.343 1.00 89.56 87 ILE A O 1
ATOM 664 N N . ALA A 1 88 ? -8.696 -6.049 11.023 1.00 87.62 88 ALA A N 1
ATOM 665 C CA . ALA A 1 88 ? -7.454 -6.306 11.759 1.00 87.62 88 ALA A CA 1
ATOM 666 C C . ALA A 1 88 ? -6.401 -7.048 10.922 1.00 87.62 88 ALA A C 1
ATOM 668 O O . ALA A 1 88 ? -5.214 -6.749 11.023 1.00 87.62 88 ALA A O 1
ATOM 669 N N . ASP A 1 89 ? -6.851 -7.986 10.089 1.00 88.25 89 ASP A N 1
ATOM 670 C CA . ASP A 1 89 ? -5.983 -8.811 9.244 1.00 88.25 89 ASP A CA 1
ATOM 671 C C . ASP A 1 89 ? -5.809 -8.231 7.830 1.0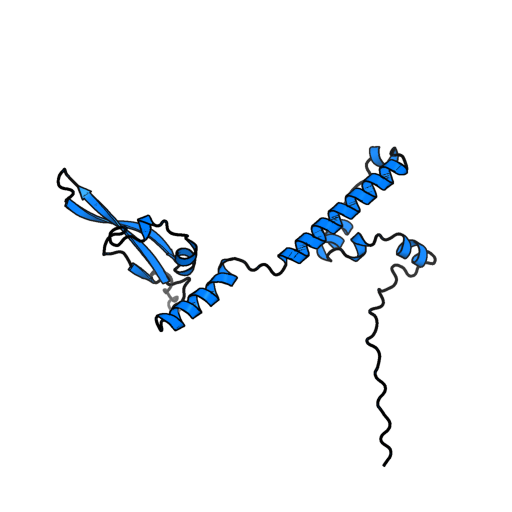0 88.25 89 ASP A C 1
ATOM 673 O O . ASP A 1 89 ? -5.151 -8.839 6.983 1.00 88.25 89 ASP A O 1
ATOM 677 N N . LEU A 1 90 ? -6.411 -7.068 7.545 1.00 90.69 90 LEU A N 1
ATOM 678 C CA . LEU A 1 90 ? -6.264 -6.413 6.253 1.00 90.69 90 LEU A CA 1
ATOM 679 C C . LEU A 1 90 ? -4.830 -5.897 6.124 1.00 90.69 90 LEU A C 1
ATOM 681 O O . LEU A 1 90 ? -4.424 -4.947 6.791 1.00 90.69 90 LEU A O 1
ATOM 685 N N . GLN A 1 91 ? -4.064 -6.550 5.258 1.00 91.31 91 GLN A N 1
ATOM 686 C CA . GLN A 1 91 ? -2.693 -6.160 4.961 1.00 91.31 91 GLN A CA 1
ATOM 687 C C . GLN A 1 91 ? -2.669 -4.840 4.192 1.00 91.31 91 GLN A C 1
ATOM 689 O O . GLN A 1 91 ? -3.566 -4.558 3.391 1.00 91.31 91 GLN A O 1
ATOM 694 N N . ASP A 1 92 ? -1.618 -4.046 4.404 1.00 92.12 92 ASP A N 1
ATOM 695 C CA . ASP A 1 92 ? -1.343 -2.943 3.496 1.00 92.12 92 ASP A CA 1
ATOM 696 C C . ASP A 1 92 ? -1.083 -3.487 2.082 1.00 92.12 92 ASP A C 1
ATOM 698 O O . ASP A 1 92 ? -0.621 -4.620 1.895 1.00 92.12 92 ASP A O 1
ATOM 702 N N . ILE A 1 93 ? -1.428 -2.678 1.081 1.00 94.31 93 ILE A N 1
ATOM 703 C CA . ILE A 1 93 ? -1.412 -3.103 -0.320 1.00 94.31 93 ILE A CA 1
ATOM 704 C C . ILE A 1 93 ? -0.019 -3.546 -0.779 1.00 94.31 93 ILE A C 1
ATOM 706 O O . ILE A 1 93 ? 0.084 -4.497 -1.553 1.00 94.31 93 ILE A O 1
ATOM 710 N N . ASP A 1 94 ? 1.044 -2.925 -0.266 1.00 95.56 94 ASP A N 1
ATOM 711 C CA . ASP A 1 94 ? 2.415 -3.253 -0.643 1.00 95.56 94 ASP A CA 1
ATOM 712 C C . ASP A 1 94 ? 2.819 -4.606 -0.043 1.00 95.56 94 ASP A C 1
ATOM 714 O O . ASP A 1 94 ? 3.318 -5.472 -0.764 1.00 95.56 94 ASP A O 1
ATOM 718 N N . THR A 1 95 ? 2.536 -4.842 1.244 1.00 95.31 95 THR A N 1
ATOM 719 C CA . THR A 1 95 ? 2.772 -6.137 1.907 1.00 95.31 95 THR A CA 1
ATOM 720 C C . THR A 1 95 ? 2.003 -7.273 1.238 1.00 95.31 95 THR A C 1
ATOM 722 O O . THR A 1 95 ? 2.549 -8.367 1.087 1.00 95.31 95 THR A O 1
ATOM 725 N N . TYR A 1 96 ? 0.767 -7.023 0.799 1.00 95.19 96 TYR A N 1
ATOM 726 C CA . TYR A 1 96 ? -0.035 -8.007 0.074 1.00 95.19 96 TYR A CA 1
ATOM 727 C C . TYR A 1 96 ? 0.510 -8.288 -1.337 1.00 95.19 96 TYR A C 1
ATOM 729 O O . TYR A 1 96 ? 0.686 -9.444 -1.729 1.00 95.19 96 TYR A O 1
ATOM 737 N N . ALA A 1 97 ? 0.784 -7.239 -2.118 1.00 96.75 97 ALA A N 1
ATOM 738 C CA . ALA A 1 97 ? 1.096 -7.365 -3.540 1.00 96.75 97 ALA A CA 1
ATOM 739 C C . ALA A 1 97 ? 2.541 -7.800 -3.810 1.00 96.75 97 ALA A C 1
ATOM 741 O O . ALA A 1 97 ? 2.801 -8.529 -4.769 1.00 96.75 97 ALA A O 1
ATOM 742 N N . LYS A 1 98 ? 3.492 -7.392 -2.965 1.00 97.50 98 LYS A N 1
ATOM 743 C CA . LYS A 1 98 ? 4.920 -7.678 -3.145 1.00 97.50 98 LYS A CA 1
ATOM 744 C C . LYS A 1 98 ? 5.249 -9.166 -3.325 1.00 97.50 98 LYS A C 1
ATOM 746 O O . LYS A 1 98 ? 5.898 -9.489 -4.323 1.00 97.50 98 LYS A O 1
ATOM 751 N N . PRO A 1 99 ? 4.834 -10.091 -2.435 1.00 96.56 99 PRO A N 1
ATOM 752 C CA . PRO A 1 99 ? 5.140 -11.510 -2.614 1.00 96.56 99 PRO A CA 1
ATOM 753 C C . PRO A 1 99 ? 4.484 -12.098 -3.871 1.00 96.56 99 PRO A C 1
ATOM 755 O O . PRO A 1 99 ? 5.101 -12.926 -4.540 1.00 96.56 99 PRO A O 1
ATOM 758 N N . LEU A 1 100 ? 3.276 -11.645 -4.230 1.00 97.31 100 LEU A N 1
ATOM 759 C CA . LEU A 1 100 ? 2.580 -12.090 -5.440 1.00 97.31 100 LEU A CA 1
ATOM 760 C C . LEU A 1 100 ? 3.335 -11.670 -6.703 1.00 97.31 100 LEU A C 1
ATOM 762 O O . LEU A 1 100 ? 3.561 -12.493 -7.590 1.00 97.31 100 LEU A O 1
ATOM 766 N N . LEU A 1 101 ? 3.774 -10.411 -6.758 1.00 97.25 101 LEU A N 1
ATOM 767 C CA . LEU A 1 101 ? 4.547 -9.887 -7.879 1.00 97.25 101 LEU A CA 1
ATOM 768 C C . LEU A 1 101 ? 5.889 -10.615 -8.023 1.00 97.25 101 LEU A C 1
ATOM 770 O O . LEU A 1 101 ? 6.242 -11.030 -9.123 1.00 97.25 101 LEU A O 1
ATOM 774 N N . VAL A 1 102 ? 6.621 -10.809 -6.921 1.00 97.75 102 VAL A N 1
ATOM 775 C CA . VAL A 1 102 ? 7.912 -11.518 -6.934 1.00 97.75 102 VAL A CA 1
ATOM 776 C C . VAL A 1 102 ? 7.750 -12.966 -7.410 1.00 97.75 102 VAL A C 1
ATOM 778 O O . VAL A 1 102 ? 8.541 -13.416 -8.238 1.00 97.75 102 VAL A O 1
ATOM 781 N N . SER A 1 103 ? 6.718 -13.682 -6.945 1.00 97.38 103 SER A N 1
ATOM 782 C CA . SER A 1 103 ? 6.434 -15.044 -7.421 1.00 97.38 103 SER A CA 1
ATOM 783 C C . SER A 1 103 ? 6.114 -15.053 -8.912 1.00 97.38 103 SER A C 1
ATOM 785 O O . SER A 1 103 ? 6.730 -15.802 -9.659 1.00 97.38 103 SER A O 1
ATOM 787 N N . ALA A 1 104 ? 5.221 -14.172 -9.374 1.00 97.06 104 ALA A N 1
ATOM 788 C CA . ALA A 1 104 ? 4.830 -14.116 -10.780 1.00 97.06 104 ALA A CA 1
ATOM 789 C C . ALA A 1 104 ? 6.014 -13.804 -11.710 1.00 97.06 104 ALA A C 1
ATOM 791 O O . ALA A 1 104 ? 6.141 -14.420 -12.769 1.00 97.06 104 ALA A O 1
ATOM 792 N N . LEU A 1 105 ? 6.906 -12.892 -11.305 1.00 97.19 105 LEU A N 1
ATOM 793 C CA . LEU A 1 105 ? 8.127 -12.577 -12.053 1.00 97.19 105 LEU A CA 1
ATOM 794 C C . LEU A 1 105 ? 9.045 -13.799 -12.185 1.00 97.19 105 LEU A C 1
ATOM 796 O O . LEU A 1 105 ? 9.584 -14.063 -13.264 1.00 97.19 105 LEU A O 1
ATOM 800 N N . LYS A 1 106 ? 9.188 -14.574 -11.109 1.00 97.38 106 LYS A N 1
ATOM 801 C CA . LYS A 1 106 ? 9.972 -15.807 -11.118 1.00 97.38 106 LYS A CA 1
ATOM 802 C C . LYS A 1 106 ? 9.315 -16.896 -11.964 1.00 97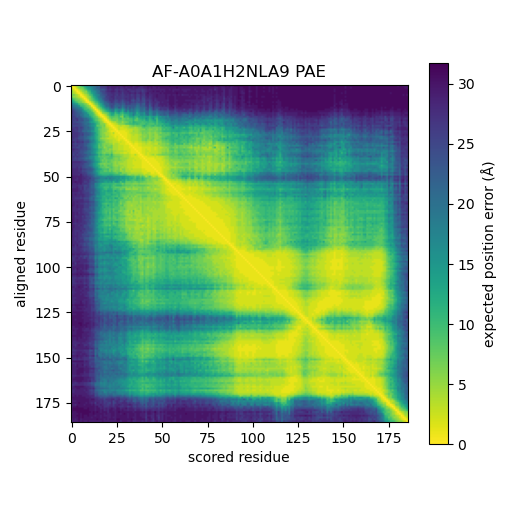.38 106 LYS A C 1
ATOM 804 O O . LYS A 1 106 ? 9.980 -17.489 -12.804 1.00 97.38 106 LYS A O 1
ATOM 809 N N . ASP A 1 107 ? 8.024 -17.130 -11.789 1.00 97.81 107 ASP A N 1
ATOM 810 C CA . ASP A 1 107 ? 7.326 -18.244 -12.432 1.00 97.81 107 ASP A CA 1
ATOM 811 C C . ASP A 1 107 ? 7.169 -18.038 -13.946 1.00 97.81 107 ASP A C 1
ATOM 813 O O . ASP A 1 107 ? 7.302 -18.986 -14.718 1.00 97.81 107 ASP A O 1
ATOM 817 N N . GLN A 1 108 ? 6.915 -16.801 -14.390 1.00 97.56 108 GLN A N 1
ATOM 818 C CA . GLN A 1 108 ? 6.664 -16.499 -15.805 1.00 97.56 108 GLN A CA 1
ATOM 819 C C . GLN A 1 108 ? 7.928 -16.123 -16.578 1.00 97.56 108 GLN A C 1
ATOM 821 O O . GLN A 1 108 ? 8.035 -16.428 -17.765 1.00 97.56 108 GLN A O 1
ATOM 826 N N . PHE A 1 109 ? 8.882 -15.459 -15.920 1.00 95.69 109 PHE A N 1
ATOM 827 C CA . PHE A 1 109 ? 10.059 -14.901 -16.589 1.00 95.69 109 PHE A CA 1
ATOM 828 C C . PHE A 1 109 ? 11.384 -15.452 -16.052 1.00 95.69 109 PHE A C 1
ATOM 830 O O . PHE A 1 109 ? 12.430 -15.136 -16.614 1.00 95.69 109 PHE A O 1
ATOM 837 N N . ASN A 1 110 ? 11.369 -16.290 -15.006 1.00 96.44 110 ASN A N 1
ATOM 838 C CA . ASN A 1 110 ? 12.564 -16.806 -14.326 1.00 96.44 110 ASN A CA 1
ATOM 839 C C . ASN A 1 110 ? 13.505 -15.686 -13.850 1.00 96.44 110 ASN A C 1
ATOM 841 O O . ASN A 1 110 ? 14.729 -15.771 -13.968 1.00 96.44 110 ASN A O 1
ATOM 845 N N . VAL A 1 111 ? 12.912 -14.605 -13.339 1.00 94.81 111 VAL A N 1
ATOM 846 C CA . VAL A 1 111 ? 13.614 -13.386 -12.939 1.00 94.81 111 VAL A CA 1
ATOM 847 C C . VAL A 1 111 ? 13.393 -13.113 -11.451 1.00 94.81 111 VAL A C 1
ATOM 849 O O . VAL A 1 111 ? 12.261 -13.042 -10.979 1.00 94.81 111 VAL A O 1
ATOM 852 N N . GLU A 1 112 ? 14.490 -12.915 -10.719 1.00 94.12 112 GLU A N 1
ATOM 853 C CA . GLU A 1 112 ? 14.482 -12.522 -9.308 1.00 94.12 112 GLU A CA 1
ATOM 854 C C . GLU A 1 112 ? 14.959 -11.071 -9.179 1.00 94.12 112 GLU A C 1
ATOM 856 O O . GLU A 1 112 ? 16.095 -10.728 -9.518 1.00 94.12 112 GLU A O 1
ATOM 861 N N . LEU A 1 113 ? 14.068 -10.192 -8.720 1.00 92.44 113 LEU A N 1
ATOM 862 C CA . LEU A 1 113 ? 14.309 -8.756 -8.608 1.00 92.44 113 LEU A CA 1
ATOM 863 C C . LEU A 1 113 ? 13.857 -8.267 -7.241 1.00 92.44 113 LEU A C 1
ATOM 865 O O . LEU A 1 113 ? 12.802 -8.656 -6.746 1.00 92.44 113 LEU A O 1
ATOM 869 N N . ASP A 1 114 ? 14.605 -7.317 -6.692 1.00 95.31 114 ASP A N 1
ATOM 870 C CA . ASP A 1 114 ? 14.060 -6.422 -5.682 1.00 95.31 114 ASP A CA 1
ATOM 871 C C . ASP A 1 114 ? 13.114 -5.426 -6.371 1.00 95.31 114 ASP A C 1
ATOM 873 O O . ASP A 1 114 ? 13.555 -4.578 -7.154 1.00 95.31 114 ASP A O 1
ATOM 877 N N . VAL A 1 115 ? 11.812 -5.584 -6.133 1.00 96.38 115 VAL A N 1
ATOM 878 C CA . VAL A 1 115 ? 10.743 -4.801 -6.770 1.00 96.38 115 VAL A CA 1
ATOM 879 C C . VAL A 1 115 ? 10.621 -3.372 -6.230 1.00 96.38 115 VAL A C 1
ATOM 881 O O . VAL A 1 115 ? 9.998 -2.542 -6.891 1.00 96.38 115 VAL A O 1
ATOM 884 N N . ASP A 1 116 ? 11.246 -3.058 -5.093 1.00 96.69 116 ASP A N 1
ATOM 885 C CA . ASP A 1 116 ? 11.292 -1.689 -4.555 1.00 96.69 116 ASP A CA 1
ATOM 886 C C . ASP A 1 116 ? 12.486 -0.910 -5.118 1.00 96.69 116 ASP A C 1
ATOM 888 O O . ASP A 1 116 ? 12.468 0.314 -5.242 1.00 96.69 116 ASP A O 1
ATOM 892 N N . GLU A 1 117 ? 13.539 -1.639 -5.479 1.00 96.44 117 GLU A N 1
ATOM 893 C CA . GLU A 1 117 ? 14.817 -1.087 -5.928 1.00 96.44 117 GLU A CA 1
ATOM 894 C C . GLU A 1 117 ? 15.001 -1.182 -7.454 1.00 96.44 117 GLU A C 1
ATOM 896 O O . GLU A 1 117 ? 15.966 -0.655 -8.021 1.00 96.44 117 GLU A O 1
ATOM 901 N N . THR A 1 118 ? 14.065 -1.836 -8.143 1.00 96.94 118 THR A N 1
ATOM 902 C CA . THR A 1 118 ? 13.948 -1.862 -9.605 1.00 96.94 118 THR A CA 1
ATOM 903 C C . THR A 1 118 ? 12.836 -0.915 -10.014 1.00 96.94 118 THR A C 1
ATOM 905 O O . THR A 1 118 ? 11.740 -1.008 -9.488 1.00 96.94 118 THR A O 1
ATOM 908 N N . TYR A 1 119 ? 13.103 -0.015 -10.949 1.00 97.25 119 TYR A N 1
ATOM 909 C CA . TYR A 1 119 ? 12.181 1.027 -11.376 1.00 97.25 119 TYR A CA 1
ATOM 910 C C . TYR A 1 119 ? 11.767 0.813 -12.823 1.00 97.25 119 TYR A C 1
ATOM 912 O O . TYR A 1 119 ? 12.635 0.618 -13.675 1.00 97.25 119 TYR A O 1
ATOM 920 N N . LEU A 1 120 ? 10.473 0.943 -13.100 1.00 97.19 120 LEU A N 1
ATOM 921 C CA . LEU A 1 120 ? 9.961 1.212 -14.437 1.00 97.19 120 LEU A CA 1
ATOM 922 C C . LEU A 1 120 ? 10.170 2.699 -14.746 1.00 97.19 120 LEU A C 1
ATOM 924 O O . LEU A 1 120 ? 9.829 3.558 -13.933 1.00 97.19 120 LEU A O 1
ATOM 928 N N . VAL A 1 121 ? 10.738 2.995 -15.910 1.00 97.50 121 VAL A N 1
ATOM 929 C CA . VAL A 1 121 ? 10.971 4.350 -16.417 1.00 97.50 121 VAL A CA 1
ATOM 930 C C . VAL A 1 121 ? 10.289 4.468 -17.770 1.00 97.50 121 VAL A C 1
ATOM 932 O O . VAL A 1 121 ? 10.697 3.813 -18.728 1.00 97.50 121 VAL A O 1
ATOM 935 N N . LEU A 1 122 ? 9.270 5.317 -17.852 1.00 96.94 122 LEU A N 1
ATOM 936 C CA . LEU A 1 122 ? 8.508 5.574 -19.068 1.00 96.94 122 LEU A CA 1
ATOM 937 C C . LEU A 1 122 ? 8.841 6.958 -19.604 1.00 96.94 122 LEU A C 1
ATOM 939 O O . LEU A 1 122 ? 8.917 7.943 -18.861 1.00 96.94 122 LEU A O 1
ATOM 943 N N . ARG A 1 123 ? 9.060 7.026 -20.912 1.00 97.06 123 ARG A N 1
ATOM 944 C CA . ARG A 1 123 ? 9.495 8.231 -21.612 1.00 97.06 123 ARG A CA 1
ATOM 945 C C . ARG A 1 123 ? 8.556 8.546 -22.765 1.00 97.06 123 ARG A C 1
ATOM 947 O O . ARG A 1 123 ? 7.913 7.651 -23.300 1.00 97.06 123 ARG A O 1
ATOM 954 N N . LYS A 1 124 ? 8.509 9.809 -23.176 1.00 95.50 124 LYS A N 1
ATOM 955 C CA . LYS A 1 124 ? 7.832 10.243 -24.407 1.00 95.50 124 LYS A CA 1
ATOM 956 C C . LYS A 1 124 ? 8.793 11.030 -25.297 1.00 95.50 124 LYS A C 1
ATOM 958 O O . LYS A 1 124 ? 9.730 11.639 -24.761 1.00 95.50 124 LYS A O 1
ATOM 963 N N . PRO A 1 125 ? 8.613 10.984 -26.627 1.00 94.31 125 PRO A N 1
ATOM 964 C CA . PRO A 1 125 ? 9.406 11.797 -27.534 1.00 94.31 125 PRO A CA 1
ATOM 965 C C . PRO A 1 125 ? 9.094 13.282 -27.316 1.00 94.31 125 PRO A C 1
ATOM 967 O O . PRO A 1 125 ? 7.982 13.668 -26.953 1.00 94.31 125 PRO A O 1
ATOM 970 N N . LEU A 1 126 ? 10.105 14.116 -27.518 1.00 92.75 126 LEU A N 1
ATOM 971 C CA . LEU A 1 126 ? 9.984 15.556 -27.653 1.00 92.75 126 LEU A CA 1
ATOM 972 C C . LEU A 1 126 ? 10.225 15.895 -29.120 1.00 92.75 126 LEU A C 1
ATOM 974 O O . LEU A 1 126 ? 11.351 15.805 -29.615 1.00 92.75 126 LEU A O 1
ATOM 978 N N . GLU A 1 127 ? 9.157 16.294 -29.795 1.00 92.75 127 GLU A N 1
ATOM 979 C CA . GLU A 1 127 ? 9.146 16.568 -31.227 1.00 92.75 127 GLU A CA 1
ATOM 980 C C . GLU A 1 127 ? 9.068 18.070 -31.504 1.00 92.75 127 GLU A C 1
ATOM 982 O O . GLU A 1 127 ? 8.522 18.839 -30.706 1.00 92.75 127 GLU A O 1
ATOM 987 N N . ALA A 1 128 ? 9.597 18.505 -32.649 1.00 90.44 128 ALA A N 1
ATOM 988 C CA . ALA A 1 128 ? 9.485 19.893 -33.080 1.00 90.44 128 ALA A CA 1
ATOM 989 C C . ALA A 1 128 ? 9.157 20.056 -34.563 1.00 90.44 128 ALA A C 1
ATOM 991 O O . ALA A 1 128 ? 9.490 19.234 -35.420 1.00 90.44 128 ALA A O 1
ATOM 992 N N . GLY A 1 129 ? 8.565 21.215 -34.856 1.00 88.25 129 GLY A N 1
ATOM 993 C CA . GLY A 1 129 ? 8.190 21.626 -36.201 1.00 88.25 129 GLY A CA 1
ATOM 994 C C . GLY A 1 129 ? 6.959 20.892 -36.734 1.00 88.25 129 GLY A C 1
ATOM 995 O O . GLY A 1 129 ? 6.418 19.984 -36.115 1.00 88.25 129 GLY A O 1
ATOM 996 N N . ILE A 1 130 ? 6.519 21.294 -37.926 1.00 86.44 130 ILE A N 1
ATOM 997 C CA . ILE A 1 130 ? 5.324 20.743 -38.591 1.00 86.44 130 ILE A CA 1
ATOM 998 C C . ILE A 1 130 ? 5.482 19.284 -39.045 1.00 86.44 130 ILE A C 1
ATOM 1000 O O . ILE A 1 130 ? 4.498 18.646 -39.397 1.00 86.44 130 ILE A O 1
ATOM 1004 N N . PHE A 1 131 ? 6.715 18.776 -39.059 1.00 88.44 131 PHE A N 1
ATOM 1005 C CA . PHE A 1 131 ? 7.044 17.408 -39.457 1.00 88.44 131 PHE A CA 1
ATOM 1006 C C . PHE A 1 131 ? 7.220 16.461 -38.264 1.00 88.44 131 PHE A C 1
ATOM 1008 O O . PHE A 1 131 ? 7.621 15.325 -38.490 1.00 88.44 131 PHE A O 1
ATOM 1015 N N . ALA A 1 132 ? 6.951 16.917 -37.030 1.00 85.56 132 ALA A N 1
ATOM 1016 C CA . ALA A 1 132 ? 7.041 16.092 -35.822 1.00 85.56 132 ALA A CA 1
ATOM 1017 C C . ALA A 1 132 ? 8.396 15.363 -35.695 1.00 85.56 132 ALA A C 1
ATOM 1019 O O . ALA A 1 132 ? 8.469 14.168 -35.431 1.00 85.56 132 ALA A O 1
ATOM 1020 N N . ILE A 1 133 ? 9.498 16.082 -35.937 1.00 89.00 133 ILE A N 1
ATOM 1021 C CA . ILE A 1 133 ? 10.833 15.477 -35.879 1.00 89.00 133 ILE A CA 1
ATOM 1022 C C . ILE A 1 133 ? 11.210 15.306 -34.412 1.00 89.00 133 ILE A C 1
ATOM 1024 O O . ILE A 1 133 ? 11.297 16.299 -33.685 1.00 89.00 133 ILE A O 1
ATOM 1028 N N . GLU A 1 134 ? 11.463 14.067 -33.994 1.00 91.94 134 GLU A N 1
ATOM 1029 C CA . GLU A 1 134 ? 11.969 13.771 -32.657 1.00 91.94 134 GLU A CA 1
ATOM 1030 C C . GLU A 1 134 ? 13.363 14.385 -32.464 1.00 91.94 134 GLU A C 1
ATOM 1032 O O . GLU A 1 134 ? 14.309 14.088 -33.196 1.00 91.94 134 GLU A O 1
ATOM 1037 N N . ILE A 1 135 ? 13.493 15.256 -31.463 1.00 92.56 135 ILE A N 1
ATOM 1038 C CA . ILE A 1 135 ? 14.772 15.861 -31.070 1.00 92.56 135 ILE A CA 1
ATOM 1039 C C . ILE A 1 135 ? 15.406 15.068 -29.925 1.00 92.56 135 ILE A C 1
ATOM 1041 O O . ILE A 1 135 ? 16.628 14.950 -29.837 1.00 92.56 135 ILE A O 1
ATOM 1045 N N . THR A 1 136 ? 14.582 14.586 -28.998 1.00 92.94 136 THR A N 1
ATOM 1046 C CA . THR A 1 136 ? 15.003 13.839 -27.810 1.00 92.94 136 THR A CA 1
ATOM 1047 C C . THR A 1 136 ? 13.797 13.132 -27.192 1.00 92.94 136 THR A C 1
ATOM 1049 O O . THR A 1 136 ? 12.685 13.246 -27.689 1.00 92.94 136 THR A O 1
ATOM 1052 N N . SER A 1 137 ? 13.986 12.474 -26.052 1.00 94.25 137 SER A N 1
ATOM 1053 C CA . SER A 1 137 ? 12.901 11.975 -25.205 1.00 94.25 137 SER A CA 1
ATOM 1054 C C . SER A 1 137 ? 13.033 12.526 -23.793 1.00 94.25 137 SER A C 1
ATOM 1056 O O . SER A 1 137 ? 14.135 12.859 -23.346 1.00 94.25 137 SER A O 1
ATOM 1058 N N . PHE A 1 138 ? 11.938 12.558 -23.043 1.00 94.44 138 PHE A N 1
ATOM 1059 C CA . PHE A 1 138 ? 11.927 12.957 -21.636 1.00 94.44 138 PHE A CA 1
ATOM 1060 C C . PHE A 1 138 ? 11.216 11.917 -20.771 1.00 94.44 138 PHE A C 1
ATOM 1062 O O . PHE A 1 138 ? 10.391 11.151 -21.258 1.00 94.44 138 PHE A O 1
ATOM 1069 N N . GLU A 1 139 ? 11.587 11.860 -19.491 1.00 96.06 139 GLU A N 1
ATOM 1070 C CA . GLU A 1 139 ? 10.957 10.981 -18.502 1.00 96.06 139 GLU A CA 1
ATOM 1071 C C . GLU A 1 139 ? 9.586 11.541 -18.126 1.00 96.06 139 GLU A C 1
ATOM 1073 O O . GLU A 1 139 ? 9.486 12.693 -17.710 1.00 96.06 139 GLU A O 1
ATOM 1078 N N . VAL A 1 140 ? 8.546 10.728 -18.295 1.00 95.12 140 VAL A N 1
ATOM 1079 C CA . VAL A 1 140 ? 7.168 11.071 -17.916 1.00 95.12 140 VAL A CA 1
ATOM 1080 C C . VAL A 1 140 ? 6.806 10.416 -16.592 1.00 95.12 140 VAL A C 1
ATOM 1082 O O . VAL A 1 140 ? 6.138 11.026 -15.764 1.00 95.12 140 VAL A O 1
ATOM 1085 N N . LEU A 1 141 ? 7.270 9.183 -16.383 1.00 95.19 141 LEU A N 1
ATOM 1086 C CA . LEU A 1 141 ? 6.974 8.411 -15.187 1.00 95.19 141 LEU A CA 1
ATOM 1087 C C . LEU A 1 141 ? 8.196 7.602 -14.771 1.00 95.19 141 LEU A C 1
ATOM 1089 O O . LEU A 1 141 ? 8.854 6.972 -15.601 1.00 95.19 141 LEU A O 1
ATOM 1093 N N . LYS A 1 142 ? 8.458 7.574 -13.466 1.00 96.31 142 LYS A N 1
ATOM 1094 C CA . LYS A 1 142 ? 9.429 6.670 -12.863 1.00 96.31 142 LYS A CA 1
ATOM 1095 C C . LYS A 1 142 ? 8.911 6.156 -11.532 1.00 96.31 142 LYS A C 1
ATOM 1097 O O . LYS A 1 142 ? 8.793 6.917 -10.576 1.00 96.31 142 LYS A O 1
ATOM 1102 N N . LEU A 1 143 ? 8.650 4.856 -11.465 1.00 97.06 143 LEU A N 1
ATOM 1103 C CA . LEU A 1 143 ? 8.087 4.196 -10.288 1.00 97.06 143 LEU A CA 1
ATOM 1104 C C . LEU A 1 143 ? 8.886 2.942 -9.944 1.00 97.06 143 LEU A C 1
ATOM 1106 O O . LEU A 1 143 ? 9.343 2.263 -10.867 1.00 97.06 143 LEU A O 1
ATOM 1110 N N . PRO A 1 144 ? 9.038 2.597 -8.651 1.00 97.19 144 PRO A N 1
ATOM 1111 C CA . PRO A 1 144 ? 9.418 1.246 -8.258 1.00 97.19 144 PRO A CA 1
ATOM 1112 C C . PRO A 1 144 ? 8.506 0.222 -8.936 1.00 97.19 144 PRO A C 1
ATOM 1114 O O . PRO A 1 144 ? 7.327 0.491 -9.160 1.00 97.19 144 PRO A O 1
ATOM 1117 N N . LEU A 1 145 ? 9.034 -0.953 -9.253 1.00 97.06 145 LEU A N 1
ATOM 1118 C CA . LEU A 1 145 ? 8.333 -1.979 -10.016 1.00 97.06 145 LEU A CA 1
ATOM 1119 C C . LEU A 1 145 ? 7.066 -2.452 -9.297 1.00 97.06 145 LEU A C 1
ATOM 1121 O O . LEU A 1 145 ? 6.052 -2.674 -9.954 1.00 97.06 145 LEU A O 1
ATOM 1125 N N . LEU A 1 146 ? 7.098 -2.528 -7.961 1.00 97.62 146 LEU A N 1
ATOM 1126 C CA . LEU A 1 146 ? 5.907 -2.799 -7.153 1.00 97.62 146 LEU A CA 1
ATOM 1127 C C . LEU A 1 146 ? 4.806 -1.759 -7.397 1.00 97.62 146 LEU A C 1
ATOM 1129 O O . LEU A 1 146 ? 3.671 -2.112 -7.698 1.00 97.62 146 LEU A O 1
ATOM 1133 N N . GLN A 1 147 ? 5.161 -0.477 -7.339 1.00 97.69 147 GLN A N 1
ATOM 1134 C CA . GLN A 1 147 ? 4.210 0.615 -7.546 1.00 97.69 147 GLN A CA 1
ATOM 1135 C C . GLN A 1 147 ? 3.735 0.690 -8.997 1.00 97.69 147 GLN A C 1
ATOM 1137 O O . GLN A 1 147 ? 2.570 0.972 -9.245 1.00 97.69 147 GLN A O 1
ATOM 1142 N N . ALA A 1 148 ? 4.604 0.376 -9.961 1.00 96.25 148 ALA A N 1
ATOM 1143 C CA . ALA A 1 148 ? 4.214 0.262 -11.359 1.00 96.25 148 ALA A CA 1
ATOM 1144 C C . ALA A 1 148 ? 3.155 -0.835 -11.562 1.00 96.25 148 ALA A C 1
ATOM 1146 O O . ALA A 1 148 ? 2.172 -0.605 -12.258 1.00 96.25 148 ALA A O 1
ATOM 1147 N N . ALA A 1 149 ? 3.294 -1.996 -10.914 1.00 95.00 149 ALA A N 1
ATOM 1148 C CA . ALA A 1 149 ? 2.296 -3.065 -10.999 1.00 95.00 149 ALA A CA 1
ATOM 1149 C C . ALA A 1 149 ? 0.930 -2.665 -10.404 1.00 95.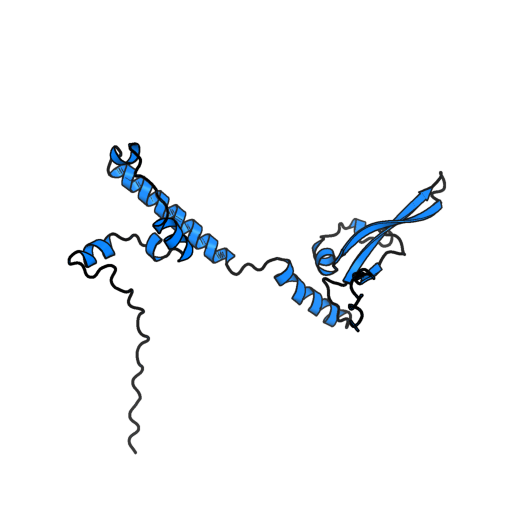00 149 ALA A C 1
ATOM 1151 O O . ALA A 1 149 ? -0.104 -3.149 -10.858 1.00 95.00 149 ALA A O 1
ATOM 1152 N N . LEU A 1 150 ? 0.922 -1.762 -9.419 1.00 96.19 150 LEU A N 1
ATOM 1153 C CA . LEU A 1 150 ? -0.291 -1.234 -8.785 1.00 96.19 150 LEU A CA 1
ATOM 1154 C C . LEU A 1 150 ? -0.876 -0.001 -9.496 1.00 96.19 150 LEU A C 1
ATOM 1156 O O . LEU A 1 150 ? -1.980 0.423 -9.163 1.00 96.19 150 LEU A O 1
ATOM 1160 N N . HIS A 1 151 ? -0.170 0.573 -10.474 1.00 93.19 151 HIS A N 1
ATOM 1161 C CA . HIS A 1 151 ? -0.487 1.879 -11.063 1.00 93.19 151 HIS A CA 1
ATOM 1162 C C . HIS A 1 151 ? -1.773 1.905 -11.915 1.00 93.19 151 HIS A C 1
ATOM 1164 O O . HIS A 1 151 ? -2.229 2.982 -12.277 1.00 93.19 151 HIS A O 1
ATOM 1170 N N . ASN A 1 152 ? -2.379 0.746 -12.212 1.00 90.88 152 ASN A N 1
ATOM 1171 C CA . ASN A 1 152 ? -3.602 0.619 -13.017 1.00 90.88 152 ASN A CA 1
ATOM 1172 C C . ASN A 1 152 ? -3.537 1.416 -14.338 1.00 90.88 152 ASN A C 1
ATOM 1174 O O . ASN A 1 152 ? -4.371 2.287 -14.583 1.00 90.88 152 ASN A O 1
ATOM 1178 N N . PHE A 1 153 ? -2.515 1.131 -15.156 1.00 93.12 153 PHE A N 1
ATOM 1179 C CA . PHE A 1 153 ? -2.300 1.772 -16.459 1.00 93.12 153 PHE A CA 1
ATOM 1180 C C . PHE A 1 153 ? -3.560 1.750 -17.330 1.00 93.12 153 PHE A C 1
ATOM 1182 O O . PHE A 1 153 ? -4.253 0.731 -17.419 1.00 93.12 153 PHE A O 1
ATOM 1189 N N . GLU A 1 154 ? -3.842 2.871 -17.990 1.00 93.06 154 GLU A N 1
ATOM 1190 C CA . GLU A 1 154 ? -4.958 2.953 -18.928 1.00 93.06 154 GLU A CA 1
ATOM 1191 C C . GLU A 1 154 ? -4.678 2.106 -20.174 1.00 93.06 154 GLU A C 1
ATOM 1193 O O . GLU A 1 154 ? -3.531 1.913 -20.573 1.00 93.06 154 GLU A O 1
ATOM 1198 N N . ALA A 1 155 ? -5.731 1.639 -20.852 1.00 93.44 155 ALA A N 1
ATOM 1199 C CA . ALA A 1 155 ? -5.577 0.820 -22.056 1.00 93.44 155 ALA A CA 1
ATOM 1200 C C . ALA A 1 155 ? -4.698 1.503 -23.123 1.00 93.44 155 ALA A C 1
ATOM 1202 O O . ALA A 1 155 ? -3.847 0.855 -23.724 1.00 93.44 155 ALA A O 1
ATOM 1203 N N . SER A 1 156 ? -4.831 2.825 -23.290 1.00 92.56 156 SER A N 1
ATOM 1204 C CA . SER A 1 156 ? -4.001 3.607 -24.215 1.00 92.56 156 SER A CA 1
ATOM 1205 C C . SER A 1 156 ? -2.521 3.660 -23.835 1.00 92.56 156 SER A C 1
ATOM 1207 O O . SER A 1 156 ? -1.692 3.935 -24.694 1.00 92.56 156 SER A O 1
ATOM 1209 N N . GLU A 1 157 ? -2.174 3.427 -22.568 1.00 91.44 157 GLU A N 1
ATOM 1210 C CA . GLU A 1 157 ? -0.787 3.359 -22.098 1.00 91.44 157 GLU A CA 1
ATOM 1211 C C . GLU A 1 157 ? -0.148 1.985 -22.356 1.00 91.44 157 GLU A C 1
ATOM 1213 O O . GLU A 1 157 ? 1.071 1.848 -22.288 1.00 91.44 157 GLU A O 1
ATOM 1218 N N . CYS A 1 158 ? -0.948 0.965 -22.675 1.00 89.44 158 C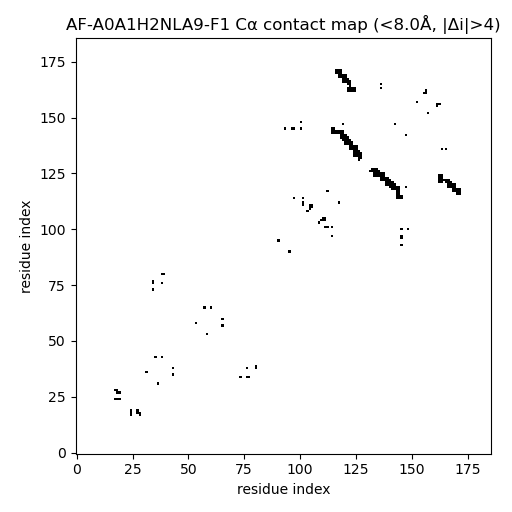YS A N 1
ATOM 1219 C CA . CYS A 1 158 ? -0.467 -0.379 -22.998 1.00 89.44 158 CYS A CA 1
ATOM 1220 C C . CYS A 1 158 ? -0.297 -0.626 -24.507 1.00 89.44 158 CYS A C 1
ATOM 1222 O O . CYS A 1 158 ? 0.116 -1.719 -24.898 1.00 89.44 158 CYS A O 1
ATOM 1224 N N . GLU A 1 159 ? -0.606 0.361 -25.351 1.00 93.62 159 GLU A N 1
ATOM 1225 C CA . GLU A 1 159 ? -0.439 0.260 -26.802 1.00 93.62 159 GLU A CA 1
ATOM 1226 C C . GLU A 1 159 ? 1.053 0.288 -27.213 1.00 93.62 159 GLU A C 1
ATOM 1228 O O . GLU A 1 159 ? 1.858 0.940 -26.540 1.00 93.62 159 GLU A O 1
ATOM 1233 N N . PRO A 1 160 ? 1.449 -0.360 -28.331 1.00 88.19 160 PRO A N 1
ATOM 1234 C CA . PRO A 1 160 ? 2.854 -0.523 -28.738 1.00 88.19 160 PRO A CA 1
ATOM 1235 C C . PRO A 1 160 ? 3.685 0.767 -28.860 1.00 88.19 160 PRO A C 1
ATOM 1237 O O . PRO A 1 160 ? 4.899 0.711 -28.682 1.00 88.19 160 PRO A O 1
ATOM 1240 N N . ASP A 1 161 ? 3.042 1.914 -29.101 1.00 89.94 161 ASP A N 1
ATOM 1241 C CA . ASP A 1 161 ? 3.688 3.224 -29.285 1.00 89.94 161 ASP A CA 1
ATOM 1242 C C . ASP A 1 161 ? 3.302 4.245 -28.194 1.00 89.94 161 ASP A C 1
ATOM 1244 O O . ASP A 1 161 ? 3.543 5.447 -28.325 1.00 89.94 161 ASP A O 1
ATOM 1248 N N . ALA A 1 162 ? 2.690 3.787 -27.096 1.00 93.44 162 ALA A N 1
ATOM 1249 C CA . ALA A 1 162 ? 2.257 4.660 -26.003 1.00 93.44 162 ALA A CA 1
ATOM 1250 C C . ALA A 1 162 ? 3.425 5.389 -25.316 1.00 93.44 162 ALA A C 1
ATOM 1252 O O . ALA A 1 162 ? 3.285 6.521 -24.828 1.00 93.44 162 ALA A O 1
ATOM 1253 N N . PHE A 1 163 ? 4.588 4.736 -25.296 1.00 95.62 163 PHE A N 1
ATOM 1254 C CA . PHE A 1 163 ? 5.819 5.245 -24.720 1.00 95.62 163 PHE A CA 1
ATOM 1255 C C . PHE A 1 163 ? 6.977 5.113 -25.702 1.00 95.62 163 PHE A C 1
ATOM 1257 O O . PHE A 1 163 ? 7.033 4.224 -26.544 1.00 95.62 163 PHE A O 1
ATOM 1264 N N . HIS A 1 164 ? 7.941 6.012 -25.553 1.00 96.44 164 HIS A N 1
ATOM 1265 C CA . HIS A 1 164 ? 9.143 6.047 -26.363 1.00 96.44 164 HIS A CA 1
ATOM 1266 C C . HIS A 1 164 ? 9.984 4.774 -26.173 1.00 96.44 164 HIS A C 1
ATOM 1268 O O . HIS A 1 164 ? 10.092 4.270 -25.053 1.00 96.44 164 HIS A O 1
ATOM 1274 N N . VAL A 1 165 ? 10.670 4.316 -27.226 1.00 94.31 165 VAL A N 1
ATOM 1275 C CA . VAL A 1 165 ? 11.472 3.071 -27.245 1.00 94.31 165 VAL A CA 1
ATOM 1276 C C . VAL A 1 165 ? 12.603 3.033 -26.206 1.00 94.31 165 VAL A C 1
ATOM 1278 O O . VAL A 1 165 ? 13.079 1.967 -25.831 1.00 94.31 165 VAL A O 1
ATOM 1281 N N . THR A 1 166 ? 13.037 4.194 -25.704 1.00 94.75 166 THR A N 1
ATOM 1282 C CA . THR A 1 166 ? 14.047 4.287 -24.630 1.00 94.75 166 THR A CA 1
ATOM 1283 C C . THR A 1 166 ? 13.467 4.146 -23.220 1.00 94.75 166 THR A C 1
ATOM 1285 O O . THR A 1 166 ? 14.196 4.300 -22.237 1.00 94.75 166 THR A O 1
ATOM 1288 N N . SER A 1 167 ? 12.167 3.873 -23.101 1.00 96.19 167 SER A N 1
ATOM 1289 C CA . SER A 1 167 ? 11.552 3.415 -21.854 1.00 96.19 167 SER A CA 1
ATOM 1290 C C . SER A 1 167 ? 12.104 2.042 -21.462 1.00 96.19 167 SER A C 1
ATOM 1292 O O . SER A 1 167 ? 12.569 1.277 -22.304 1.00 96.19 167 SER A O 1
ATOM 1294 N N . GLY A 1 168 ? 12.071 1.712 -20.175 1.00 95.94 168 GLY A N 1
ATOM 1295 C CA . GLY A 1 168 ? 12.579 0.428 -19.702 1.00 95.94 168 GLY A CA 1
ATOM 1296 C C . GLY A 1 168 ? 12.763 0.375 -18.195 1.00 95.94 168 GLY A C 1
ATOM 1297 O O . GLY A 1 168 ? 12.102 1.094 -17.448 1.00 95.94 168 GLY A O 1
ATOM 1298 N N . PHE A 1 169 ? 13.681 -0.479 -17.744 1.00 95.94 169 PHE A N 1
ATOM 1299 C CA . PHE A 1 169 ? 13.936 -0.702 -16.323 1.00 95.94 169 PHE A CA 1
ATOM 1300 C C . PHE A 1 169 ? 15.282 -0.119 -15.883 1.00 95.94 169 PHE A C 1
ATOM 1302 O O . PHE A 1 169 ? 16.272 -0.173 -16.610 1.00 95.94 169 PHE A O 1
ATOM 1309 N N . SER A 1 170 ? 15.341 0.415 -14.663 1.00 95.25 170 SER A N 1
ATOM 1310 C CA . SER A 1 170 ? 16.583 0.891 -14.038 1.00 95.25 170 SER A CA 1
ATOM 1311 C C . SER A 1 170 ? 16.666 0.477 -12.570 1.00 95.25 170 SER A C 1
ATOM 1313 O O . SER A 1 170 ? 15.646 0.238 -11.935 1.00 95.25 170 SER A O 1
ATOM 1315 N N . LYS A 1 171 ? 17.871 0.389 -12.002 1.00 94.88 171 LYS A N 1
ATOM 1316 C CA . LYS A 1 171 ? 18.052 0.213 -10.551 1.00 94.88 171 LYS A CA 1
ATOM 1317 C C . LYS A 1 171 ? 18.082 1.566 -9.841 1.00 94.88 171 LYS A C 1
ATOM 1319 O O . LYS A 1 171 ? 18.471 2.574 -10.445 1.00 94.88 171 LYS A O 1
ATOM 1324 N N . LYS A 1 172 ? 17.704 1.597 -8.559 1.00 90.56 172 LYS A N 1
ATOM 1325 C CA . LYS A 1 172 ? 17.873 2.789 -7.718 1.00 90.56 172 LYS A CA 1
ATOM 1326 C C . LYS A 1 172 ? 19.324 3.248 -7.778 1.00 90.56 172 LYS A C 1
ATOM 1328 O O . LYS A 1 172 ? 20.255 2.461 -7.613 1.00 90.56 172 LYS A O 1
ATOM 1333 N N . LYS A 1 173 ? 19.524 4.538 -8.032 1.00 82.88 173 LYS A N 1
ATOM 1334 C CA . LYS A 1 173 ? 20.858 5.132 -7.985 1.00 82.88 173 LYS A CA 1
ATOM 1335 C C . LYS A 1 173 ? 21.192 5.453 -6.536 1.00 82.88 173 LYS A C 1
ATOM 1337 O O . LYS A 1 173 ? 20.543 6.307 -5.936 1.00 82.88 173 LYS A O 1
ATOM 1342 N N . THR A 1 174 ? 22.224 4.820 -5.998 1.00 67.06 174 THR A N 1
ATOM 1343 C CA . THR A 1 174 ? 22.884 5.289 -4.780 1.00 67.06 174 THR A CA 1
ATOM 1344 C C . THR A 1 174 ? 23.699 6.542 -5.114 1.00 67.06 174 THR A C 1
ATOM 1346 O O . THR A 1 174 ? 24.473 6.529 -6.077 1.00 67.06 174 THR A O 1
ATOM 1349 N N . PRO A 1 175 ? 23.542 7.654 -4.376 1.00 64.56 175 PRO A N 1
ATOM 1350 C CA . PRO A 1 175 ? 24.393 8.819 -4.567 1.00 64.56 175 PRO A CA 1
ATOM 1351 C C . PRO A 1 175 ? 25.855 8.469 -4.266 1.00 64.56 175 PRO A C 1
ATOM 1353 O O . PRO A 1 175 ? 26.158 7.843 -3.253 1.00 64.56 175 PRO A O 1
ATOM 1356 N N . HIS A 1 176 ? 26.770 8.923 -5.121 1.00 60.62 176 HIS A N 1
ATOM 1357 C CA . HIS A 1 176 ? 28.204 8.617 -5.041 1.00 60.62 176 HIS A CA 1
ATOM 1358 C C . HIS A 1 176 ? 28.902 9.129 -3.765 1.00 60.62 176 HIS A C 1
ATOM 1360 O O . HIS A 1 176 ? 30.014 8.707 -3.474 1.00 60.62 176 HIS A O 1
ATOM 1366 N N . TRP A 1 177 ? 28.279 10.019 -2.987 1.00 69.44 177 TRP A N 1
ATOM 1367 C CA . TRP A 1 177 ? 28.862 10.567 -1.757 1.00 69.44 177 TRP A CA 1
ATOM 1368 C C . TRP A 1 177 ? 28.636 9.695 -0.509 1.00 69.44 177 TRP A C 1
ATOM 1370 O O . TRP A 1 177 ? 29.262 9.941 0.521 1.00 69.44 177 TRP A O 1
ATOM 1380 N N . VAL A 1 178 ? 27.793 8.658 -0.590 1.00 64.69 178 VAL A N 1
ATOM 1381 C CA . VAL A 1 178 ? 27.426 7.806 0.558 1.00 64.69 178 VAL A CA 1
ATOM 1382 C C . VAL A 1 178 ? 28.503 6.751 0.896 1.00 64.69 178 VAL A C 1
ATOM 1384 O O . VAL A 1 178 ? 28.523 6.253 2.015 1.00 64.69 178 VAL A O 1
ATOM 1387 N N . ASP A 1 179 ? 29.459 6.466 -0.001 1.00 58.69 179 ASP A N 1
ATOM 1388 C CA . ASP A 1 179 ? 30.538 5.467 0.204 1.00 58.69 179 ASP A CA 1
ATOM 1389 C C . ASP A 1 179 ? 31.881 6.075 0.680 1.00 58.69 179 ASP A C 1
ATOM 1391 O O . ASP A 1 179 ? 32.948 5.461 0.624 1.00 58.69 179 ASP A O 1
ATOM 1395 N N . SER A 1 180 ? 31.859 7.315 1.175 1.00 54.62 180 SER A N 1
ATOM 1396 C CA . SER A 1 180 ? 33.058 7.981 1.700 1.00 54.62 180 SER A CA 1
ATOM 1397 C C . SER A 1 180 ? 33.378 7.471 3.112 1.00 54.62 180 SER A C 1
ATOM 1399 O O . SER A 1 180 ? 33.074 8.132 4.106 1.00 54.62 180 SER A O 1
ATOM 1401 N N . ARG A 1 181 ? 33.977 6.276 3.229 1.00 63.28 181 ARG A N 1
ATOM 1402 C CA . ARG A 1 181 ? 34.547 5.797 4.503 1.00 63.28 181 ARG A CA 1
ATOM 1403 C C . ARG A 1 181 ? 35.509 6.857 5.068 1.00 63.28 181 ARG A C 1
ATOM 1405 O O . ARG A 1 181 ? 36.345 7.363 4.317 1.00 63.28 181 ARG A O 1
ATOM 1412 N N . PRO A 1 182 ? 35.429 7.206 6.366 1.00 64.19 182 PRO A N 1
ATOM 1413 C CA . PRO A 1 182 ? 36.318 8.206 6.942 1.00 64.19 182 PRO A CA 1
ATOM 1414 C C . PRO A 1 182 ? 37.767 7.705 6.894 1.00 64.19 182 PRO A C 1
ATOM 1416 O O . PRO A 1 182 ? 38.047 6.563 7.264 1.00 64.19 182 PRO A O 1
ATOM 1419 N N . LEU A 1 183 ? 38.679 8.561 6.421 1.00 55.41 183 LEU A N 1
ATOM 1420 C CA . LEU A 1 183 ? 40.116 8.280 6.393 1.00 55.41 183 LEU A CA 1
ATOM 1421 C C . LEU A 1 183 ? 40.621 7.943 7.809 1.00 55.41 183 LEU A C 1
ATOM 1423 O O . LEU A 1 183 ? 40.177 8.576 8.775 1.00 55.41 183 LEU A O 1
ATOM 1427 N N . PRO A 1 184 ? 41.546 6.974 7.952 1.00 57.56 184 PRO A N 1
ATOM 1428 C CA . PRO A 1 184 ? 42.111 6.632 9.249 1.00 57.56 184 PRO A CA 1
ATOM 1429 C C . PRO A 1 184 ? 42.817 7.857 9.836 1.00 57.56 184 PRO A C 1
ATOM 1431 O O . PRO A 1 184 ? 43.648 8.486 9.180 1.00 57.56 184 PRO A O 1
ATOM 1434 N N . ARG A 1 185 ? 42.461 8.213 11.075 1.00 58.81 185 ARG A N 1
ATOM 1435 C CA . ARG A 1 185 ? 43.199 9.222 11.838 1.00 58.81 185 ARG A CA 1
ATOM 1436 C C . ARG A 1 185 ? 44.553 8.623 12.217 1.00 58.81 185 ARG A C 1
ATOM 1438 O O . ARG A 1 185 ? 44.581 7.566 12.845 1.00 58.81 185 ARG A O 1
ATOM 1445 N N . HIS A 1 186 ? 45.624 9.279 11.780 1.00 65.62 186 HIS A N 1
ATOM 1446 C CA . HIS A 1 186 ? 46.986 9.040 12.254 1.00 65.62 186 HIS A CA 1
ATOM 1447 C C . HIS A 1 186 ? 47.151 9.514 13.698 1.00 65.62 186 HIS A C 1
ATOM 1449 O O . HIS A 1 186 ? 46.503 10.526 14.056 1.00 65.62 186 HIS A O 1
#

pLDDT: mean 83.94, std 16.21, range [37.78, 97.81]

Organism: NCBI:txid46679

Mean predicted aligned error: 13.6 Å

Solvent-accessible surface area (backbone atoms only — not comparable to full-atom values): 11748 Å² total; per-residue (Å²): 138,84,85,76,83,80,81,83,76,75,79,78,74,83,74,76,75,77,85,43,96,51,97,56,21,72,60,53,55,72,66,54,53,68,57,71,75,70,49,55,74,66,60,52,51,52,60,71,68,53,88,72,80,83,52,71,68,65,74,70,44,51,71,67,56,50,48,54,50,51,52,52,50,46,52,50,54,46,51,50,53,53,50,54,59,72,51,64,81,64,66,57,68,63,75,58,45,47,63,56,51,49,49,50,39,33,76,77,68,73,41,90,71,61,40,77,48,28,25,42,36,39,23,38,70,42,59,49,74,97,77,58,43,71,77,49,68,45,81,77,45,75,35,32,38,52,56,53,74,68,58,71,77,53,75,70,64,72,41,94,75,55,46,33,88,88,33,50,77,46,68,68,80,75,65,86,76,79,75,69,74,79,77,83,83,128

Foldseek 3Di:
DDDDDDDDDPDPDPDDPQPDPDPCRVVVVVVDDPLLVLADPVVVVCVVPDPDPDDPVQVVDDPVVVVVVVVVVSVVSVVVSVVCVVCVPPDDPLVVQVVVVQVCCCVPPVDHDDQQFKKWWFKAFDADDPVRHGPDIDTPDIGRNSVVVVVPDDPCCVDPRNTDPPTDMDGHDDPPVPPPDDDDDD

InterPro domains:
  IPR046673 Dermonecrotic toxin, N-terminal domain [PF20178] (88-174)

Nearest PDB structures (foldseek):
  9cgu-assembly1_A  TM=3.288E-01  e=2.058E+00  Streptococcus pyogenes
  6hrs-assembly1_D  TM=3.234E-01  e=8.732E+00  Homo sapiens
  6pz3-assembly1_A  TM=2.302E-01  e=6.714E+00  Homo sapiens